Protein AF-A0A9P1GBC5-F1 (afdb_monomer)

Sequence (297 aa):
MAEKEEVEAGDQHRILADQVKTNQRASRPFAKAWRSYCDSHGDGFYDPARHPKEFLEDFLKTAADKHADSDDEDSSDSSSRSRSRRRSRRRRRHGTGRHRTRHRRRRRDRGRTRRKGRRRRSSSSSLSGELPTRKAAIKGAERAVAAALKDLEALRAAKPPDEDEAAQVEEEQTQQKEVEQKFEKLKAEIEAAKVDKIRETERKIEEEKATRLKEAEEKLNEAIAKHLRDAETKLRSEAQDRIDAVKKKAEAKLTSAMQEVPSKIESSWALQMTRLEQTARDARAALDALRKESKDK

Secondary structure (DSSP, 8-state):
-HHHHHHHHHHHHHHHHHHHHHHHHH-HHHHHHHHHHHHHHSTT---GGGS-HHHHHHHHHHHHHHHSS-S-----------------------------------------------------------PPPHHHHHHHHHHHHHHHHHHHHHHHHHSPPPHHHHHHHHHHHHHHHHHHHHHHHHHHHHHHHHHHHHHHHHHHHHHHHHHHHHHHHHHHHHHHHHHHHHHHHHHHHHHHHHHHHHHHHHHHHHHHHHHHHHHHHHHHHHHHHHHHHHHHHHHHHHHHHHHHHTT--

Structure (mmCIF, N/CA/C/O backbone):
data_AF-A0A9P1GBC5-F1
#
_entry.id   AF-A0A9P1GBC5-F1
#
loop_
_atom_site.group_PDB
_atom_site.id
_atom_site.type_symbol
_atom_site.label_atom_id
_atom_site.label_alt_id
_atom_site.label_comp_id
_atom_site.label_asym_id
_atom_site.label_entity_id
_atom_site.label_seq_id
_atom_site.pdbx_PDB_ins_code
_atom_site.Cartn_x
_atom_site.Cartn_y
_atom_site.Cartn_z
_atom_site.occupancy
_atom_site.B_iso_or_equiv
_atom_site.auth_seq_id
_atom_site.auth_comp_id
_atom_site.auth_asym_id
_atom_site.auth_atom_id
_atom_site.pdbx_PDB_model_num
ATOM 1 N N . MET A 1 1 ? -25.870 33.358 25.379 1.00 51.97 1 MET A N 1
ATOM 2 C CA . MET A 1 1 ? -25.817 33.439 23.901 1.00 51.97 1 MET A CA 1
ATOM 3 C C . MET A 1 1 ? -24.828 32.433 23.316 1.00 51.97 1 MET A C 1
ATOM 5 O O . MET A 1 1 ? -25.214 31.796 22.354 1.00 51.97 1 MET A O 1
ATOM 9 N N . ALA A 1 2 ? -23.663 32.188 23.934 1.00 53.56 2 ALA A N 1
ATOM 10 C CA . ALA A 1 2 ? -22.685 31.181 23.481 1.00 53.56 2 ALA A CA 1
ATOM 11 C C . ALA A 1 2 ? -23.221 29.729 23.393 1.00 53.56 2 ALA A C 1
ATOM 13 O O . ALA A 1 2 ? -22.947 29.033 22.427 1.00 53.56 2 ALA A O 1
ATOM 14 N N . GLU A 1 3 ? -24.073 29.293 24.329 1.00 52.56 3 GLU A N 1
ATOM 15 C CA . GLU A 1 3 ? -24.681 27.943 24.294 1.00 52.56 3 GLU A CA 1
ATOM 16 C C . GLU A 1 3 ? -25.620 27.711 23.096 1.00 52.56 3 GLU A C 1
ATOM 18 O O . GLU A 1 3 ? -25.888 26.575 22.722 1.00 52.56 3 GLU A O 1
ATOM 23 N N . LYS A 1 4 ? -26.148 28.783 22.492 1.00 53.09 4 LYS A N 1
ATOM 24 C CA . LYS A 1 4 ? -27.075 28.671 21.360 1.00 53.09 4 LYS A CA 1
ATOM 25 C C . LYS A 1 4 ? -26.330 28.477 20.032 1.00 53.09 4 LYS A C 1
ATOM 27 O O . LYS A 1 4 ? -26.853 27.801 19.155 1.00 53.09 4 LYS A O 1
ATOM 32 N N . GLU A 1 5 ? -25.112 29.011 19.916 1.00 57.06 5 GLU A N 1
ATOM 33 C CA . GLU A 1 5 ? -24.258 28.848 18.730 1.00 57.06 5 GLU A CA 1
ATOM 34 C C . GLU A 1 5 ? -23.642 27.442 18.640 1.00 57.06 5 GLU A C 1
ATOM 36 O O . GLU A 1 5 ? -23.581 26.879 17.549 1.00 57.06 5 GLU A O 1
ATOM 41 N N . GLU A 1 6 ? -23.261 26.817 19.764 1.00 59.75 6 GLU A N 1
ATOM 42 C CA . GLU A 1 6 ? -22.732 25.438 19.749 1.00 59.75 6 GLU A CA 1
ATOM 43 C C . GLU A 1 6 ? -23.787 24.397 19.347 1.00 59.75 6 GLU A C 1
ATOM 45 O O . GLU A 1 6 ? -23.485 23.447 18.619 1.00 59.75 6 GLU A O 1
ATOM 50 N N . VAL A 1 7 ? -25.040 24.579 19.776 1.00 63.94 7 VAL A N 1
ATOM 51 C CA . VAL A 1 7 ? -26.138 23.665 19.422 1.00 63.94 7 VAL A CA 1
ATOM 52 C C . VAL A 1 7 ? -26.510 23.801 17.940 1.00 63.94 7 VAL A C 1
ATOM 54 O O . VAL A 1 7 ? -26.697 22.789 17.265 1.00 63.94 7 VAL A O 1
ATOM 57 N N . GLU A 1 8 ? -26.529 25.023 17.395 1.00 68.88 8 GLU A N 1
ATOM 58 C CA . GLU A 1 8 ? -26.767 25.245 15.960 1.00 68.88 8 GLU A CA 1
ATOM 59 C C . GLU A 1 8 ? -25.648 24.666 15.079 1.00 68.88 8 GLU A C 1
ATOM 61 O O . GLU A 1 8 ? -25.931 24.114 14.013 1.00 68.88 8 GLU A O 1
ATOM 66 N N . ALA A 1 9 ? -24.387 24.718 15.522 1.00 69.69 9 ALA A N 1
ATOM 67 C CA . ALA A 1 9 ? -23.267 24.135 14.784 1.00 69.69 9 ALA A CA 1
ATOM 68 C C . ALA A 1 9 ? -23.370 22.599 14.666 1.00 69.69 9 ALA A C 1
ATOM 70 O O . ALA A 1 9 ? -23.102 22.036 13.597 1.00 69.69 9 ALA A O 1
ATOM 71 N N . GLY A 1 10 ? -23.807 21.919 15.733 1.00 75.38 10 GLY A N 1
ATOM 72 C CA . GLY A 1 10 ? -24.043 20.470 15.730 1.00 75.38 10 GLY A CA 1
ATOM 73 C C . GLY A 1 10 ? -25.210 20.047 14.830 1.00 75.38 10 GLY A C 1
ATOM 74 O O . GLY A 1 10 ? -25.120 19.041 14.118 1.00 75.38 10 GLY A O 1
ATOM 75 N N . ASP A 1 11 ? -26.282 20.840 14.798 1.00 83.19 11 ASP A N 1
ATOM 76 C CA . ASP A 1 11 ? -27.430 20.589 13.922 1.00 83.19 11 ASP A CA 1
ATOM 77 C C . ASP A 1 11 ? -27.073 20.787 12.440 1.00 83.19 11 ASP A C 1
ATOM 79 O O . ASP A 1 11 ? -27.434 19.962 11.596 1.00 83.19 11 ASP A O 1
ATOM 83 N N . GLN A 1 12 ? -26.292 21.823 12.118 1.00 87.12 12 GLN A N 1
ATOM 84 C CA . GLN A 1 12 ? -25.807 22.076 10.756 1.00 87.12 12 GLN A CA 1
ATOM 85 C C . GLN A 1 12 ? -24.912 20.944 10.242 1.00 87.12 12 GLN A C 1
ATOM 87 O O . GLN A 1 12 ? -25.086 20.482 9.113 1.00 87.12 12 GLN A O 1
ATOM 92 N N . HIS A 1 13 ? -23.999 20.442 11.078 1.00 92.25 13 HIS A N 1
ATOM 93 C CA . HIS A 1 13 ? -23.155 19.292 10.741 1.00 92.25 13 HIS A CA 1
ATOM 94 C C . HIS A 1 13 ? -23.985 18.061 10.359 1.00 92.25 13 HIS A C 1
ATOM 96 O O . HIS A 1 13 ? -23.757 17.441 9.316 1.00 92.25 13 HIS A O 1
ATOM 102 N N . ARG A 1 14 ? -25.001 17.741 11.167 1.00 93.00 14 ARG A N 1
ATOM 103 C CA . ARG A 1 14 ? -25.874 16.590 10.928 1.00 93.00 14 ARG A CA 1
ATOM 104 C C . ARG A 1 14 ? -26.678 16.732 9.635 1.00 93.00 14 ARG A C 1
ATOM 106 O O . ARG A 1 14 ? -26.788 15.759 8.887 1.00 93.00 14 ARG A O 1
ATOM 113 N N . ILE A 1 15 ? -27.198 17.928 9.355 1.00 93.62 15 ILE A N 1
ATOM 114 C CA . ILE A 1 15 ? -27.932 18.231 8.116 1.00 93.62 15 ILE A CA 1
ATOM 115 C C . ILE A 1 15 ? -27.036 18.002 6.891 1.00 93.62 15 ILE A C 1
ATOM 117 O O . ILE A 1 15 ? -27.436 17.305 5.956 1.00 93.62 15 ILE A O 1
ATOM 121 N N . LEU A 1 16 ? -25.806 18.520 6.916 1.00 94.25 16 LEU A N 1
ATOM 122 C CA . LEU A 1 16 ? -24.846 18.368 5.819 1.00 94.25 16 LEU A CA 1
ATOM 123 C C . LEU A 1 16 ? -24.439 16.902 5.618 1.00 94.25 16 LEU A C 1
ATOM 125 O O . LEU A 1 16 ? -24.391 16.411 4.487 1.00 94.25 16 LEU A O 1
ATOM 129 N N . ALA A 1 17 ? -24.215 16.162 6.707 1.00 94.75 17 ALA A N 1
ATOM 130 C CA . ALA A 1 17 ? -23.887 14.742 6.639 1.00 94.75 17 ALA A CA 1
ATOM 131 C C . ALA A 1 17 ? -25.026 13.916 6.011 1.00 94.75 17 ALA A C 1
ATOM 133 O O . ALA A 1 17 ? -24.775 13.012 5.205 1.00 94.75 17 ALA A O 1
ATOM 134 N N . ASP A 1 18 ? -26.280 14.229 6.342 1.00 95.19 18 ASP A N 1
ATOM 135 C CA . ASP A 1 18 ? -27.455 13.572 5.763 1.00 95.19 18 ASP A CA 1
ATOM 136 C C . ASP A 1 18 ? -27.673 13.964 4.289 1.00 95.19 18 ASP A C 1
ATOM 138 O O . ASP A 1 18 ? -28.053 13.113 3.474 1.00 95.19 18 ASP A O 1
ATOM 142 N N . GLN A 1 19 ? -27.349 15.201 3.904 1.00 93.56 19 GLN A N 1
ATOM 143 C CA . GLN A 1 19 ? -27.371 15.651 2.509 1.00 93.56 19 GLN A CA 1
ATOM 144 C C . GLN A 1 19 ? -26.348 14.891 1.653 1.00 93.56 19 GLN A C 1
ATOM 146 O O . GLN A 1 19 ? -26.701 14.347 0.602 1.00 93.56 19 GLN A O 1
ATOM 151 N N . VAL A 1 20 ? -25.106 14.748 2.132 1.00 93.38 20 VAL A N 1
ATOM 152 C CA . VAL A 1 20 ? -24.072 13.951 1.450 1.00 93.38 20 VAL A CA 1
ATOM 153 C C . VAL A 1 20 ? -24.513 12.490 1.318 1.00 93.38 20 VAL A C 1
ATOM 155 O O . VAL A 1 20 ? -24.418 11.915 0.233 1.00 93.38 20 VAL A O 1
ATOM 158 N N . LYS A 1 21 ? -25.073 11.886 2.375 1.00 95.25 21 LYS A N 1
ATOM 159 C CA . LYS A 1 21 ? -25.607 10.509 2.323 1.00 95.25 21 LYS A CA 1
ATOM 160 C C . LYS A 1 21 ? -26.750 10.357 1.320 1.00 95.25 21 LYS A C 1
ATOM 162 O O . LYS A 1 21 ? -26.846 9.323 0.658 1.00 95.25 21 LYS A O 1
ATOM 167 N N . THR A 1 22 ? -27.618 11.356 1.213 1.00 94.06 22 THR A N 1
ATOM 168 C CA . THR A 1 22 ? -28.738 11.351 0.264 1.00 94.06 22 THR A CA 1
ATOM 169 C C . THR A 1 22 ? -28.223 11.397 -1.172 1.00 94.06 22 THR A C 1
ATOM 171 O O . THR A 1 22 ? -28.594 10.545 -1.981 1.00 94.06 22 THR A O 1
ATOM 174 N N . ASN A 1 23 ? -27.279 12.292 -1.466 1.00 90.81 23 ASN A N 1
ATOM 175 C CA . ASN A 1 23 ? -26.674 12.415 -2.793 1.00 90.81 23 ASN A CA 1
ATOM 176 C C . ASN A 1 23 ? -25.846 11.179 -3.185 1.00 90.81 23 ASN A C 1
ATOM 178 O O . ASN A 1 23 ? -25.915 10.729 -4.328 1.00 90.81 23 ASN A O 1
ATOM 182 N N . GLN A 1 24 ? -25.150 10.546 -2.232 1.00 93.50 24 GLN A N 1
ATOM 183 C CA . GLN A 1 24 ? -24.480 9.257 -2.457 1.00 93.50 24 GLN A CA 1
ATOM 184 C C . GLN A 1 24 ? -25.451 8.141 -2.864 1.00 93.50 24 GLN A C 1
ATOM 186 O O . GLN A 1 24 ? -25.088 7.261 -3.646 1.00 93.50 24 GLN A O 1
ATOM 191 N N . ARG A 1 25 ? -26.674 8.137 -2.317 1.00 91.88 25 ARG A N 1
ATOM 192 C CA . ARG A 1 25 ? -27.709 7.149 -2.668 1.00 91.88 25 ARG A CA 1
ATOM 193 C C . ARG A 1 25 ? -28.375 7.467 -4.003 1.00 91.88 25 ARG A C 1
ATOM 195 O O . ARG A 1 25 ? -28.758 6.537 -4.706 1.00 91.88 25 ARG A O 1
ATOM 202 N N . ALA A 1 26 ? -28.511 8.749 -4.332 1.00 88.75 26 ALA A N 1
ATOM 203 C CA . ALA A 1 26 ? -29.137 9.210 -5.564 1.00 88.75 26 ALA A CA 1
ATOM 204 C C . ALA A 1 26 ? -28.237 9.013 -6.796 1.00 88.75 26 ALA A C 1
ATOM 206 O O . ALA A 1 26 ? -28.724 8.621 -7.853 1.00 88.75 26 ALA A O 1
ATOM 207 N N . SER A 1 27 ? -26.926 9.243 -6.663 1.00 89.44 27 SER A N 1
ATOM 208 C CA . SER A 1 27 ? -25.987 9.279 -7.789 1.00 89.44 27 SER A CA 1
ATOM 209 C C . SER A 1 27 ? -24.729 8.448 -7.516 1.00 89.44 27 SER A C 1
ATOM 211 O O . SER A 1 27 ? -23.957 8.704 -6.589 1.00 89.44 27 SER A O 1
ATOM 213 N N . ARG A 1 28 ? -24.479 7.445 -8.373 1.00 87.44 28 ARG A N 1
ATOM 214 C CA . ARG A 1 28 ? -23.227 6.662 -8.342 1.00 87.44 28 ARG A CA 1
ATOM 215 C C . ARG A 1 28 ? -21.994 7.523 -8.673 1.00 87.44 28 ARG A C 1
ATOM 217 O O . ARG A 1 28 ? -20.990 7.347 -7.980 1.00 87.44 28 ARG A O 1
ATOM 224 N N . PRO A 1 29 ? -22.037 8.443 -9.663 1.00 89.31 29 PRO A N 1
ATOM 225 C CA . PRO A 1 29 ? -20.959 9.409 -9.889 1.00 89.31 29 PRO A CA 1
ATOM 226 C C . PRO A 1 29 ? -20.646 10.258 -8.654 1.00 89.31 29 PRO A C 1
ATOM 228 O O . PRO A 1 29 ? -19.483 10.372 -8.276 1.00 89.31 29 PRO A O 1
ATOM 231 N N . PHE A 1 30 ? -21.674 10.753 -7.959 1.00 91.25 30 PHE A N 1
ATOM 232 C CA . PHE A 1 30 ? -21.509 11.542 -6.737 1.00 91.25 30 PHE A CA 1
ATOM 233 C C . PHE A 1 30 ? -20.835 10.731 -5.623 1.00 91.25 30 PHE A C 1
ATOM 235 O O . PHE A 1 30 ? -19.906 11.200 -4.969 1.00 91.25 30 PHE A O 1
ATOM 242 N N . ALA A 1 31 ? -21.235 9.467 -5.442 1.00 91.62 31 ALA A N 1
ATOM 243 C CA . ALA A 1 31 ? -20.591 8.576 -4.479 1.00 91.62 31 ALA A CA 1
ATOM 244 C C . ALA A 1 31 ? -19.109 8.306 -4.806 1.00 91.62 31 ALA A C 1
ATOM 246 O O . ALA A 1 31 ? -18.296 8.160 -3.892 1.00 91.62 31 ALA A O 1
ATOM 247 N N . LYS A 1 32 ? -18.743 8.245 -6.094 1.00 91.44 32 LYS A N 1
ATOM 248 C CA . LYS A 1 32 ? -17.344 8.118 -6.533 1.00 91.44 32 LYS A CA 1
ATOM 249 C C . LYS A 1 32 ? -16.560 9.409 -6.276 1.00 91.44 32 LYS A C 1
ATOM 251 O O . LYS A 1 32 ? -15.447 9.333 -5.765 1.00 91.44 32 LYS A O 1
ATOM 256 N N . ALA A 1 33 ? -17.150 10.565 -6.580 1.00 90.94 33 ALA A N 1
ATOM 257 C CA . ALA A 1 33 ? -16.553 11.872 -6.315 1.00 90.94 33 ALA A CA 1
ATOM 258 C C . ALA A 1 33 ? -16.286 12.077 -4.817 1.00 90.94 33 ALA A C 1
ATOM 260 O O . ALA A 1 33 ? -15.190 12.488 -4.451 1.00 90.94 33 ALA A O 1
ATOM 261 N N . TRP A 1 34 ? -17.233 11.691 -3.956 1.00 93.50 34 TRP A N 1
ATOM 262 C CA . TRP A 1 34 ? -17.053 11.716 -2.503 1.00 93.50 34 TRP A CA 1
ATOM 263 C C . TRP A 1 34 ? -15.868 10.867 -2.046 1.00 93.50 34 TRP A C 1
ATOM 265 O O . TRP A 1 34 ? -15.017 11.350 -1.310 1.00 93.50 34 TRP A O 1
ATOM 275 N N . ARG A 1 35 ? -15.771 9.616 -2.517 1.00 91.94 35 ARG A N 1
ATOM 276 C CA . ARG A 1 35 ? -14.638 8.743 -2.168 1.00 91.94 35 ARG A CA 1
ATOM 277 C C . ARG A 1 35 ? -13.307 9.355 -2.588 1.00 91.94 35 ARG A C 1
ATOM 279 O O . ARG A 1 35 ? -12.419 9.452 -1.759 1.00 91.94 35 ARG A O 1
ATOM 286 N N . SER A 1 36 ? -13.217 9.844 -3.825 1.00 91.12 36 SER A N 1
ATOM 287 C CA . SER A 1 36 ? -12.007 10.498 -4.332 1.00 91.12 36 SER A CA 1
ATOM 288 C C . SER A 1 36 ? -11.635 11.748 -3.530 1.00 91.12 36 SER A C 1
ATOM 290 O O . SER A 1 36 ? -10.452 12.025 -3.341 1.00 91.12 36 SER A O 1
ATOM 292 N N . TYR A 1 37 ? -12.632 12.507 -3.070 1.00 92.88 37 TYR A N 1
ATOM 293 C CA . TYR A 1 37 ? -12.415 13.681 -2.233 1.00 92.88 37 TYR A CA 1
ATOM 294 C C . TYR A 1 37 ? -11.891 13.286 -0.844 1.00 92.88 37 TYR A C 1
ATOM 296 O O . TYR A 1 37 ? -10.891 13.845 -0.398 1.00 92.88 37 TYR A O 1
ATOM 304 N N . CYS A 1 38 ? -12.481 12.262 -0.213 1.00 92.75 38 CYS A N 1
ATOM 305 C CA . CYS A 1 38 ? -11.994 11.691 1.048 1.00 92.75 38 CYS A CA 1
ATOM 306 C C . CYS A 1 38 ? -10.598 11.062 0.926 1.00 92.75 38 CYS A C 1
ATOM 308 O O . CYS A 1 38 ? -9.815 11.167 1.862 1.00 92.75 38 CYS A O 1
ATOM 310 N N . ASP A 1 39 ? -10.269 10.439 -0.206 1.00 90.81 39 ASP A N 1
ATOM 311 C CA . ASP A 1 39 ? -8.935 9.872 -0.448 1.00 90.81 39 ASP A CA 1
ATOM 312 C C . ASP A 1 39 ? -7.861 10.965 -0.538 1.00 90.81 39 ASP A C 1
ATOM 314 O O . ASP A 1 39 ? -6.711 10.733 -0.184 1.00 90.81 39 ASP A O 1
ATOM 318 N N . SER A 1 40 ? -8.240 12.160 -1.005 1.00 90.00 40 SER A N 1
ATOM 319 C CA . SER A 1 40 ? -7.314 13.281 -1.196 1.00 90.00 40 SER A CA 1
ATOM 320 C C . SER A 1 40 ? -7.183 14.171 0.045 1.00 90.00 40 SER A C 1
ATOM 322 O O . SER A 1 40 ? -6.111 14.715 0.281 1.00 90.00 40 SER A O 1
ATOM 324 N N . HIS A 1 41 ? -8.260 14.334 0.826 1.00 87.06 41 HIS A N 1
ATOM 325 C CA . HIS A 1 41 ? -8.327 15.323 1.914 1.00 87.06 41 HIS A CA 1
ATOM 326 C C . HIS A 1 41 ? -8.794 14.758 3.270 1.00 87.06 41 HIS A C 1
ATOM 328 O O . HIS A 1 41 ? -8.763 15.480 4.258 1.00 87.06 41 HIS A O 1
ATOM 334 N N . GLY A 1 42 ? -9.280 13.512 3.337 1.00 78.50 42 GLY A N 1
ATOM 335 C CA . GLY A 1 42 ? -10.056 12.988 4.475 1.00 78.50 42 GLY A CA 1
ATOM 336 C C . GLY A 1 42 ? -9.478 11.748 5.167 1.00 78.50 42 GLY A C 1
ATOM 337 O O . GLY A 1 42 ? -10.255 10.978 5.740 1.00 78.50 42 GLY A O 1
ATOM 338 N N . ASP A 1 43 ? -8.163 11.516 5.078 1.00 81.31 43 ASP A N 1
ATOM 339 C CA . ASP A 1 43 ? -7.431 10.422 5.752 1.00 81.31 43 ASP A CA 1
ATOM 340 C C . ASP A 1 43 ? -8.050 9.013 5.577 1.00 81.31 43 ASP A C 1
ATOM 342 O O . ASP A 1 43 ? -7.884 8.119 6.409 1.00 81.31 43 ASP A O 1
ATOM 346 N N . GLY A 1 44 ? -8.783 8.784 4.480 1.00 78.69 44 GLY A N 1
ATOM 347 C CA . GLY A 1 44 ? -9.345 7.473 4.133 1.00 78.69 44 GLY A CA 1
ATOM 348 C C . GLY A 1 44 ? -10.620 7.064 4.887 1.00 78.69 44 GLY A C 1
ATOM 349 O O . GLY A 1 44 ? -11.055 5.914 4.772 1.00 78.69 44 GLY A O 1
ATOM 350 N N . PHE A 1 45 ? -11.271 7.969 5.630 1.00 86.69 45 PHE A N 1
ATOM 351 C CA . PHE A 1 45 ? -12.594 7.707 6.212 1.00 86.69 45 PHE A CA 1
ATOM 352 C C . PHE A 1 45 ? -13.712 8.215 5.295 1.00 86.69 45 PHE A C 1
ATOM 354 O O . PHE A 1 45 ? -13.763 9.384 4.937 1.00 86.69 45 PHE A O 1
ATOM 361 N N . TYR A 1 46 ? -14.668 7.350 4.946 1.00 91.19 46 TYR A N 1
ATOM 362 C CA . TYR A 1 46 ? -15.745 7.699 4.002 1.00 91.19 46 TYR A CA 1
ATOM 363 C C . TYR A 1 46 ? -17.084 8.049 4.655 1.00 91.19 46 TYR A C 1
ATOM 365 O O . TYR A 1 46 ? -18.057 8.291 3.939 1.00 91.19 46 TYR A O 1
ATOM 373 N N . ASP A 1 47 ? -17.169 8.025 5.985 1.00 92.31 47 ASP A N 1
ATOM 374 C CA . ASP A 1 47 ? -18.405 8.332 6.706 1.00 92.31 47 ASP A CA 1
ATOM 375 C C . ASP A 1 47 ? -18.589 9.854 6.829 1.00 92.31 47 ASP A C 1
ATOM 377 O O . ASP A 1 47 ? -17.805 10.488 7.537 1.00 92.31 47 ASP A O 1
ATOM 381 N N . PRO A 1 48 ? -19.621 10.460 6.206 1.00 92.75 48 PRO A N 1
ATOM 382 C CA . PRO A 1 48 ? -19.849 11.904 6.280 1.00 92.75 48 PRO A CA 1
ATOM 383 C C . PRO A 1 48 ? -20.044 12.421 7.709 1.00 92.75 48 PRO A C 1
ATOM 385 O O . PRO A 1 48 ? -19.717 13.563 7.990 1.00 92.75 48 PRO A O 1
ATOM 388 N N . ALA A 1 49 ? -20.524 11.582 8.637 1.00 92.38 49 ALA A N 1
ATOM 389 C CA . ALA A 1 49 ? -20.719 11.990 10.030 1.00 92.38 49 ALA A CA 1
ATOM 390 C C . ALA A 1 49 ? -19.405 12.132 10.823 1.00 92.38 49 ALA A C 1
ATOM 392 O O . ALA A 1 49 ? -19.429 12.628 11.945 1.00 92.38 49 ALA A O 1
ATOM 393 N N . ARG A 1 50 ? -18.274 11.675 10.272 1.00 89.81 50 ARG A N 1
ATOM 394 C CA . ARG A 1 50 ? -16.954 11.755 10.916 1.00 89.81 50 ARG A CA 1
ATOM 395 C C . ARG A 1 50 ? -16.125 12.956 10.468 1.00 89.81 50 ARG A C 1
ATOM 397 O O . ARG A 1 50 ? -15.100 13.222 11.082 1.00 89.81 50 ARG A O 1
ATOM 404 N N . HIS A 1 51 ? -16.556 13.653 9.421 1.00 91.31 51 HIS A N 1
ATOM 405 C CA . HIS A 1 51 ? -15.853 14.815 8.880 1.00 91.31 51 HIS A CA 1
ATOM 406 C C . HIS A 1 51 ? -16.356 16.109 9.518 1.00 91.31 51 HIS A C 1
ATOM 408 O O . HIS A 1 51 ? -17.540 16.172 9.843 1.00 91.31 51 HIS A O 1
ATOM 414 N N . PRO A 1 52 ? -15.510 17.137 9.712 1.00 92.31 52 PRO A N 1
ATOM 415 C CA . PRO A 1 52 ? -15.941 18.417 10.265 1.00 92.31 52 PRO A CA 1
ATOM 416 C C . PRO A 1 52 ? -16.907 19.141 9.317 1.00 92.31 52 PRO A C 1
ATOM 418 O O . PRO A 1 52 ? -16.958 18.865 8.119 1.00 92.31 52 PRO A O 1
ATOM 421 N N . LYS A 1 53 ? -17.682 20.087 9.859 1.00 93.25 53 LYS A N 1
ATOM 422 C CA . LYS A 1 53 ? -18.713 20.826 9.113 1.00 93.25 53 LYS A CA 1
ATOM 423 C C . LYS A 1 53 ? -18.148 21.497 7.852 1.00 93.25 53 LYS A C 1
ATOM 425 O O . LYS A 1 53 ? -18.698 21.305 6.773 1.00 93.25 53 LYS A O 1
ATOM 430 N N . GLU A 1 54 ? -17.032 22.208 7.991 1.00 91.75 54 GLU A N 1
ATOM 431 C CA . GLU A 1 54 ? -16.362 22.939 6.903 1.00 91.75 54 GLU A CA 1
ATOM 432 C C . GLU A 1 54 ? -15.991 22.010 5.735 1.00 91.75 54 GLU A C 1
ATOM 434 O O . GLU A 1 54 ? -16.228 22.329 4.575 1.00 91.75 54 GLU A O 1
ATOM 439 N N . PHE A 1 55 ? -15.531 20.793 6.039 1.00 93.06 55 PHE A N 1
ATOM 440 C CA . PHE A 1 55 ? -15.187 19.785 5.034 1.00 93.06 55 PHE A CA 1
ATOM 441 C C . PHE A 1 55 ? -16.403 19.320 4.220 1.00 93.06 55 PHE A C 1
ATOM 443 O O . PHE A 1 55 ? -16.311 19.075 3.016 1.00 93.06 55 PHE A O 1
ATOM 450 N N . LEU A 1 56 ? -17.560 19.177 4.875 1.00 94.19 56 LEU A N 1
ATOM 451 C CA . LEU A 1 56 ? -18.803 18.800 4.201 1.00 94.19 56 LEU A CA 1
ATOM 452 C C . LEU A 1 56 ? -19.318 19.934 3.303 1.00 94.19 56 LEU A C 1
ATOM 454 O O . LEU A 1 56 ? -19.815 19.655 2.211 1.00 94.19 56 LEU A O 1
ATOM 458 N N . GLU A 1 57 ? -19.179 21.188 3.738 1.00 93.81 57 GLU A N 1
ATOM 459 C CA . GLU A 1 57 ? -19.544 22.373 2.950 1.00 93.81 57 GLU A CA 1
ATOM 460 C C . GLU A 1 57 ? -18.654 22.519 1.709 1.00 93.81 57 GLU A C 1
ATOM 462 O O . GLU A 1 57 ? -19.174 22.652 0.597 1.00 93.81 57 GLU A O 1
ATOM 467 N N . ASP A 1 58 ? -17.335 22.396 1.869 1.00 93.25 58 ASP A N 1
ATOM 468 C CA . ASP A 1 58 ? -16.372 22.477 0.766 1.00 93.25 58 ASP A CA 1
ATOM 469 C C . ASP A 1 58 ? -16.597 21.378 -0.277 1.00 93.25 58 ASP A C 1
ATOM 471 O O . ASP A 1 58 ? -16.599 21.632 -1.490 1.00 93.25 58 ASP A O 1
ATOM 475 N N . PHE A 1 59 ? -16.865 20.148 0.166 1.00 93.62 59 PHE A N 1
ATOM 476 C CA . PHE A 1 59 ? -17.204 19.072 -0.757 1.00 93.62 59 PHE A CA 1
ATOM 477 C C . PHE A 1 59 ? -18.500 19.357 -1.525 1.00 93.62 59 PHE A C 1
ATOM 479 O O . PHE A 1 59 ? -18.542 19.194 -2.744 1.00 93.62 59 PHE A O 1
ATOM 486 N N . LEU A 1 60 ? -19.567 19.783 -0.842 1.00 93.12 60 LEU A N 1
ATOM 487 C CA . LEU A 1 60 ? -20.847 20.057 -1.498 1.00 93.12 60 LEU A CA 1
ATOM 488 C C . LEU A 1 60 ? -20.738 21.204 -2.511 1.00 93.12 60 LEU A C 1
ATOM 490 O O . LEU A 1 60 ? -21.356 21.123 -3.572 1.00 93.12 60 LEU A O 1
ATOM 494 N N . LYS A 1 61 ? -19.910 22.214 -2.229 1.00 91.38 61 LYS A N 1
ATOM 495 C CA . LYS A 1 61 ? -19.611 23.309 -3.158 1.00 91.38 61 LYS A CA 1
ATOM 496 C C . LYS A 1 61 ? -18.872 22.812 -4.404 1.00 91.38 61 LYS A C 1
ATOM 498 O O . LYS A 1 61 ? -19.333 23.026 -5.519 1.00 91.38 61 LYS A O 1
ATOM 503 N N . THR A 1 62 ? -17.792 22.049 -4.224 1.00 88.50 62 THR A N 1
ATOM 504 C CA . THR A 1 62 ? -17.023 21.494 -5.358 1.00 88.50 62 THR A CA 1
ATOM 505 C C . THR A 1 62 ? -17.813 20.476 -6.183 1.00 88.50 62 THR A C 1
ATOM 507 O O . THR A 1 62 ? -17.605 20.356 -7.391 1.00 88.50 62 THR A O 1
ATOM 510 N N . ALA A 1 63 ? -18.725 19.732 -5.555 1.00 85.81 63 ALA A N 1
ATOM 511 C CA . ALA A 1 63 ? -19.615 18.811 -6.249 1.00 85.81 63 ALA A CA 1
ATOM 512 C C . ALA A 1 63 ? -20.688 19.551 -7.064 1.00 85.81 63 ALA A C 1
ATOM 514 O O . ALA A 1 63 ? -21.024 19.092 -8.155 1.00 85.81 63 ALA A O 1
ATOM 515 N N . ALA A 1 64 ? -21.198 20.683 -6.568 1.00 78.50 64 ALA A N 1
ATOM 516 C CA . ALA A 1 64 ? -22.131 21.529 -7.310 1.00 78.50 64 ALA A CA 1
ATOM 517 C C . ALA A 1 64 ? -21.476 22.122 -8.569 1.00 78.50 64 ALA A C 1
ATOM 519 O O . ALA A 1 64 ? -22.068 22.051 -9.642 1.00 78.50 64 ALA A O 1
ATOM 520 N N . ASP A 1 65 ? -20.231 22.596 -8.460 1.00 76.19 65 ASP A N 1
ATOM 521 C CA . ASP A 1 65 ? -19.495 23.177 -9.591 1.00 76.19 65 ASP A CA 1
ATOM 522 C C . ASP A 1 65 ? -19.191 22.135 -10.686 1.00 76.19 65 ASP A C 1
ATOM 524 O O . ASP A 1 65 ? -19.343 22.406 -11.873 1.00 76.19 65 ASP A O 1
ATOM 528 N N . LYS A 1 66 ? -18.826 20.899 -10.312 1.00 68.06 66 LYS A N 1
ATOM 529 C CA . LYS A 1 66 ? -18.498 19.829 -11.280 1.00 68.06 66 LYS A CA 1
ATOM 530 C C . LYS A 1 66 ? -19.706 19.263 -12.026 1.00 68.06 66 LYS A C 1
ATOM 532 O O . LYS A 1 66 ? -19.547 18.733 -13.124 1.00 68.06 66 LYS A O 1
ATOM 537 N N . HIS A 1 67 ? -20.897 19.344 -11.438 1.00 61.00 67 HIS A N 1
ATOM 538 C CA . HIS A 1 67 ? -22.125 18.887 -12.085 1.00 61.00 67 HIS A CA 1
ATOM 539 C C . HIS A 1 67 ? -22.651 19.866 -13.145 1.00 61.00 67 HIS A C 1
ATOM 541 O O . HIS A 1 67 ? -23.444 19.443 -13.975 1.00 61.00 67 HIS A O 1
ATOM 547 N N . ALA A 1 68 ? -22.201 21.126 -13.156 1.00 56.50 68 ALA A N 1
ATOM 548 C CA . ALA A 1 68 ? -22.611 22.110 -14.160 1.00 56.50 68 ALA A CA 1
ATOM 549 C C . ALA A 1 68 ? -21.871 21.976 -15.509 1.00 56.50 68 ALA A C 1
ATOM 551 O O . ALA A 1 68 ? -22.346 22.504 -16.506 1.00 56.50 68 ALA A O 1
ATOM 552 N N . ASP A 1 69 ? -20.734 21.270 -15.542 1.00 51.38 69 ASP A N 1
ATOM 553 C CA . ASP A 1 69 ? -19.804 21.244 -16.689 1.00 51.38 69 ASP A CA 1
ATOM 554 C C . ASP A 1 69 ? -19.769 19.894 -17.443 1.00 51.38 69 ASP A C 1
ATOM 556 O O . ASP A 1 69 ? -18.923 19.680 -18.306 1.00 51.38 69 ASP A O 1
ATOM 560 N N . SER A 1 70 ? -20.635 18.929 -17.099 1.00 49.94 70 SER A N 1
ATOM 561 C CA . SER A 1 70 ? -20.526 17.539 -17.589 1.00 49.94 70 SER A CA 1
ATOM 562 C C . SER A 1 70 ? -21.844 16.912 -18.067 1.00 49.94 70 SER A C 1
ATOM 564 O O . SER A 1 70 ? -22.134 15.759 -17.754 1.00 49.94 70 SER A O 1
ATOM 566 N N . ASP A 1 71 ? -22.613 17.651 -18.873 1.00 44.66 71 ASP A N 1
ATOM 567 C CA . ASP A 1 71 ? -23.799 17.137 -19.587 1.00 44.66 71 ASP A CA 1
ATOM 568 C C . ASP A 1 71 ? -23.494 16.564 -21.001 1.00 44.66 71 ASP A C 1
ATOM 570 O O . ASP A 1 71 ? -24.422 16.178 -21.705 1.00 44.66 71 ASP A O 1
ATOM 574 N N . ASP A 1 72 ? -22.221 16.422 -21.415 1.00 42.41 72 ASP A N 1
ATOM 575 C CA . ASP A 1 72 ? -21.847 16.110 -22.818 1.00 42.41 72 ASP A CA 1
ATOM 576 C C . ASP A 1 72 ? -20.898 14.903 -23.056 1.00 42.41 72 ASP A C 1
ATOM 578 O O . ASP A 1 72 ? -20.236 14.841 -24.087 1.00 42.41 72 ASP A O 1
ATOM 582 N N . GLU A 1 73 ? -20.832 13.886 -22.183 1.00 43.72 73 GLU A N 1
ATOM 583 C CA . GLU A 1 73 ? -20.159 12.610 -22.538 1.00 43.72 73 GLU A CA 1
ATOM 584 C C . GLU A 1 73 ? -21.002 11.372 -22.199 1.00 43.72 73 GLU A C 1
ATOM 586 O O . GLU A 1 73 ? -20.759 10.622 -21.248 1.00 43.72 73 GLU A O 1
ATOM 591 N N . ASP A 1 74 ? -22.015 11.164 -23.039 1.00 41.06 74 ASP A N 1
ATOM 592 C CA . ASP A 1 74 ? -22.612 9.860 -23.313 1.00 41.06 74 ASP A CA 1
ATOM 593 C C . ASP A 1 74 ? -21.883 9.196 -24.503 1.00 41.06 74 ASP A C 1
ATOM 595 O O . ASP A 1 74 ? -21.501 9.861 -25.464 1.00 41.06 74 ASP A O 1
ATOM 599 N N . SER A 1 75 ? -21.793 7.861 -24.461 1.00 47.91 75 SER A N 1
ATOM 600 C CA . SER A 1 75 ? -21.434 6.942 -25.560 1.00 47.91 75 SER A CA 1
ATOM 601 C C . SER A 1 75 ? -19.970 6.469 -25.720 1.00 47.91 75 SER A C 1
ATOM 603 O O . SER A 1 75 ? -19.169 7.021 -26.471 1.00 47.91 75 SER A O 1
ATOM 605 N N . SER A 1 76 ? -19.649 5.331 -25.080 1.00 43.44 76 SER A N 1
ATOM 606 C CA . SER A 1 76 ? -19.003 4.132 -25.689 1.00 43.44 76 SER A CA 1
ATOM 607 C C . SER A 1 76 ? -18.703 3.076 -24.599 1.00 43.44 76 SER A C 1
ATOM 609 O O . SER A 1 76 ? -17.857 3.253 -23.730 1.00 43.44 76 SER A O 1
ATOM 611 N N . ASP A 1 77 ? -19.547 2.057 -24.410 1.00 36.94 77 ASP A N 1
ATOM 612 C CA . ASP A 1 77 ? -19.585 0.770 -25.140 1.00 36.94 77 ASP A CA 1
ATOM 613 C C . ASP A 1 77 ? -18.284 -0.064 -24.985 1.00 36.94 77 ASP A C 1
ATOM 615 O O . ASP A 1 77 ? -17.243 0.256 -25.541 1.00 36.94 77 ASP A O 1
ATOM 619 N N . SER A 1 78 ? -18.213 -0.988 -24.015 1.00 43.56 78 SER A N 1
ATOM 620 C CA . SER A 1 78 ? -18.543 -2.434 -24.099 1.00 43.56 78 SER A CA 1
ATOM 621 C C . SER A 1 78 ? -17.399 -3.346 -24.566 1.00 43.56 78 SER A C 1
ATOM 623 O O . SER A 1 78 ? -17.046 -3.363 -25.735 1.00 43.56 78 SER A O 1
ATOM 625 N N . SER A 1 79 ? -16.932 -4.255 -23.689 1.00 41.09 79 SER A N 1
ATOM 626 C CA . SER A 1 79 ? -16.603 -5.640 -24.091 1.00 41.09 79 SER A CA 1
ATOM 627 C C . SER A 1 79 ? -16.421 -6.606 -22.901 1.00 41.09 79 SER A C 1
ATOM 629 O O . SER A 1 79 ? -15.378 -6.685 -22.261 1.00 41.09 79 SER A O 1
ATOM 631 N N . SER A 1 80 ? -17.484 -7.368 -22.635 1.00 40.19 80 SER A N 1
ATOM 632 C CA . SER A 1 80 ? -17.510 -8.840 -22.574 1.00 40.19 80 SER A CA 1
ATOM 633 C C . SER A 1 80 ? -16.466 -9.628 -21.760 1.00 40.19 80 SER A C 1
ATOM 635 O O . SER A 1 80 ? -15.368 -9.904 -22.236 1.00 40.19 80 SER A O 1
ATOM 637 N N . ARG A 1 81 ? -16.923 -10.276 -20.671 1.00 38.88 81 ARG A N 1
ATOM 638 C CA . ARG A 1 81 ? -16.711 -11.733 -20.481 1.00 38.88 81 ARG A CA 1
ATOM 639 C C . ARG A 1 81 ? -17.690 -12.364 -19.484 1.00 38.88 81 ARG A C 1
ATOM 641 O O . ARG A 1 81 ? -17.435 -12.530 -18.296 1.00 38.88 81 ARG A O 1
ATOM 648 N N . SER A 1 82 ? -18.811 -12.798 -20.047 1.00 38.19 82 SER A N 1
ATOM 649 C CA . SER A 1 82 ? -19.731 -13.795 -19.506 1.00 38.19 82 SER A CA 1
ATOM 650 C C . SER A 1 82 ? -19.053 -15.160 -19.351 1.00 38.19 82 SER A C 1
ATOM 652 O O . SER A 1 82 ? -18.637 -15.739 -20.352 1.00 38.19 82 SER A O 1
ATOM 654 N N . ARG A 1 83 ? -19.051 -15.748 -18.145 1.00 41.78 83 ARG A N 1
ATOM 655 C CA . ARG A 1 83 ? -19.048 -17.214 -17.970 1.00 41.78 83 ARG A CA 1
ATOM 656 C C . ARG A 1 83 ? -19.945 -17.658 -16.807 1.00 41.78 83 ARG A C 1
ATOM 658 O O . ARG A 1 83 ? -19.604 -17.555 -15.639 1.00 41.78 83 ARG A O 1
ATOM 665 N N . SER A 1 84 ? -21.085 -18.212 -17.217 1.00 38.22 84 SER A N 1
ATOM 666 C CA . SER A 1 84 ? -21.772 -19.387 -16.668 1.00 38.22 84 SER A CA 1
ATOM 667 C C . SER A 1 84 ? -22.248 -19.416 -15.216 1.00 38.22 84 SER A C 1
ATOM 669 O O . SER A 1 84 ? -21.634 -19.965 -14.309 1.00 38.22 84 SER A O 1
ATOM 671 N N . ARG A 1 85 ? -23.530 -19.061 -15.114 1.00 41.84 85 ARG A N 1
ATOM 672 C CA . ARG A 1 85 ? -24.550 -19.742 -14.311 1.00 41.84 85 ARG A CA 1
ATOM 673 C C . ARG A 1 85 ? -24.449 -21.277 -14.443 1.00 41.84 85 ARG A C 1
ATOM 675 O O . ARG A 1 85 ? -24.642 -21.809 -15.535 1.00 41.84 85 ARG A O 1
ATOM 682 N N . ARG A 1 86 ? -24.329 -21.999 -13.323 1.00 39.94 86 ARG A N 1
ATOM 683 C CA . ARG A 1 86 ? -24.925 -23.338 -13.166 1.00 39.94 86 ARG A CA 1
ATOM 684 C C . ARG A 1 86 ? -25.750 -23.402 -11.883 1.00 39.94 86 ARG A C 1
ATOM 686 O O . ARG A 1 86 ? -25.297 -23.089 -10.792 1.00 39.94 86 ARG A O 1
ATOM 693 N N . ARG A 1 87 ? -27.009 -23.780 -12.089 1.00 41.09 87 ARG A N 1
ATOM 694 C CA . ARG A 1 87 ? -28.066 -24.023 -11.109 1.00 41.09 87 ARG A CA 1
ATOM 695 C C . ARG A 1 87 ? -27.857 -25.376 -10.413 1.00 41.09 87 ARG A C 1
ATOM 697 O O . ARG A 1 87 ? -27.708 -26.374 -11.104 1.00 41.09 87 ARG A O 1
ATOM 704 N N . SER A 1 88 ? -28.041 -25.424 -9.095 1.00 39.16 88 SER A N 1
ATOM 705 C CA . SER A 1 88 ? -28.811 -26.454 -8.356 1.00 39.16 88 SER A CA 1
ATOM 706 C C . SER A 1 88 ? -29.137 -25.819 -6.989 1.00 39.16 88 SER A C 1
ATOM 708 O O . SER A 1 88 ? -28.245 -25.265 -6.366 1.00 39.16 88 SER A O 1
ATOM 710 N N . ARG A 1 89 ? -30.369 -25.515 -6.556 1.0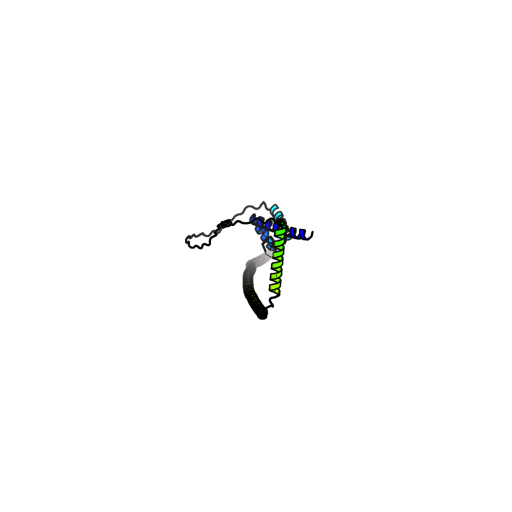0 42.00 89 ARG A N 1
ATOM 711 C CA . ARG A 1 89 ? -31.612 -26.277 -6.316 1.00 42.00 89 ARG A CA 1
ATOM 712 C C . ARG A 1 89 ? -31.429 -27.525 -5.436 1.00 42.00 89 ARG A C 1
ATOM 714 O O . ARG A 1 89 ? -30.839 -28.492 -5.895 1.00 42.00 89 ARG A O 1
ATOM 721 N N . ARG A 1 90 ? -32.143 -27.490 -4.284 1.00 37.12 90 ARG A N 1
ATOM 722 C CA . ARG A 1 90 ? -32.403 -28.498 -3.211 1.00 37.12 90 ARG A CA 1
ATOM 723 C C . ARG A 1 90 ? -31.325 -28.554 -2.108 1.00 37.12 90 ARG A C 1
ATOM 725 O O . ARG A 1 90 ? -30.167 -28.679 -2.441 1.00 37.12 90 ARG A O 1
ATOM 732 N N . ARG A 1 91 ? -31.603 -28.495 -0.791 1.00 41.22 91 ARG A N 1
ATOM 733 C CA . ARG A 1 91 ? -32.791 -28.730 0.083 1.00 41.22 91 ARG A CA 1
ATOM 734 C C . ARG A 1 91 ? -32.672 -27.800 1.323 1.00 41.22 91 ARG A C 1
ATOM 736 O O . ARG A 1 91 ? -31.560 -27.546 1.748 1.00 41.22 91 ARG A O 1
ATOM 743 N N . ARG A 1 92 ? -33.710 -27.092 1.799 1.00 42.47 92 ARG A N 1
ATOM 744 C CA . ARG A 1 92 ? -34.768 -27.470 2.780 1.00 42.47 92 ARG A CA 1
ATOM 745 C C . ARG A 1 92 ? -34.279 -28.050 4.127 1.00 42.47 92 ARG A C 1
ATOM 747 O O . ARG A 1 92 ? -33.605 -29.072 4.100 1.00 42.47 92 ARG A O 1
ATOM 754 N N . ARG A 1 93 ? -34.872 -27.497 5.214 1.00 39.78 93 ARG A N 1
ATOM 755 C CA . ARG A 1 93 ? -34.889 -27.853 6.668 1.00 39.78 93 ARG A CA 1
ATOM 756 C C . ARG A 1 93 ? -33.811 -27.150 7.506 1.00 39.78 93 ARG A C 1
ATOM 758 O O . ARG A 1 93 ? -32.689 -27.090 7.048 1.00 39.78 93 ARG A O 1
ATOM 765 N N . HIS A 1 94 ? -34.016 -26.601 8.706 1.00 41.34 94 HIS A N 1
ATOM 766 C CA . HIS A 1 94 ? -35.098 -26.388 9.696 1.00 41.34 94 HIS A CA 1
ATOM 767 C C . HIS A 1 94 ? -34.697 -25.060 10.414 1.00 41.34 94 HIS A C 1
ATOM 769 O O . HIS A 1 94 ? -33.518 -24.746 10.448 1.00 41.34 94 HIS A O 1
ATOM 775 N N . GLY A 1 95 ? -35.527 -24.170 10.960 1.00 37.69 95 GLY A N 1
ATOM 776 C CA . GLY A 1 95 ? -36.788 -24.361 11.657 1.00 37.69 95 GLY A CA 1
ATOM 777 C C . GLY A 1 95 ? -36.628 -24.147 13.171 1.00 37.69 95 GLY A C 1
ATOM 778 O O . GLY A 1 95 ? -36.835 -25.102 13.897 1.00 37.69 95 GLY A O 1
ATOM 779 N N . THR A 1 96 ? -36.305 -22.931 13.635 1.00 47.19 96 THR A N 1
ATOM 780 C CA . THR A 1 96 ? -36.589 -22.425 15.003 1.00 47.19 96 THR A CA 1
ATOM 781 C C . THR A 1 96 ? -36.681 -20.889 14.909 1.00 47.19 96 THR A C 1
ATOM 783 O O . THR A 1 96 ? -35.693 -20.239 14.601 1.00 47.19 96 THR A O 1
ATOM 786 N N . GLY A 1 97 ? -37.810 -20.198 15.038 1.00 38.66 97 GLY A N 1
ATOM 787 C CA . GLY A 1 97 ? -38.958 -20.482 15.882 1.00 38.66 97 GLY A CA 1
ATOM 788 C C . GLY A 1 97 ? -38.773 -19.826 17.249 1.00 38.66 97 GLY A C 1
ATOM 789 O O . GLY A 1 97 ? -38.635 -20.537 18.235 1.00 38.66 97 GLY A O 1
ATOM 790 N N . ARG A 1 98 ? -38.785 -18.486 17.335 1.00 41.31 98 ARG A N 1
ATOM 791 C CA . ARG A 1 98 ? -39.160 -17.819 18.590 1.00 41.31 98 ARG A CA 1
ATOM 792 C C . ARG A 1 98 ? -40.019 -16.580 18.355 1.00 41.31 98 ARG A C 1
ATOM 794 O O . ARG A 1 98 ? -39.591 -15.530 17.890 1.00 41.31 98 ARG A O 1
ATOM 801 N N . HIS A 1 99 ? -41.284 -16.835 18.654 1.00 40.38 99 HIS A N 1
ATOM 802 C CA . HIS A 1 99 ? -42.465 -16.002 18.682 1.00 40.38 99 HIS A CA 1
ATOM 803 C C . HIS A 1 99 ? -42.279 -14.584 19.227 1.00 40.38 99 HIS A C 1
ATOM 805 O O . HIS A 1 99 ? -41.903 -14.370 20.376 1.00 40.38 99 HIS A O 1
ATOM 811 N N . ARG A 1 100 ? -42.758 -13.630 18.425 1.00 45.53 100 ARG A N 1
ATOM 812 C CA . ARG A 1 100 ? -43.509 -12.477 18.919 1.00 45.53 100 ARG A CA 1
ATOM 813 C C . ARG A 1 100 ? -44.891 -12.961 19.364 1.00 45.53 100 ARG A C 1
ATOM 815 O O . ARG A 1 100 ? -45.631 -13.512 18.552 1.00 45.53 100 ARG A O 1
ATOM 822 N N . THR A 1 101 ? -45.271 -12.681 20.605 1.00 44.16 101 THR A N 1
ATOM 823 C CA . THR A 1 101 ? -46.672 -12.726 21.049 1.00 44.16 101 THR A CA 1
ATOM 824 C C . THR A 1 101 ? -46.987 -11.486 21.869 1.00 44.16 101 THR A C 1
ATOM 826 O O . THR A 1 101 ? -46.626 -11.365 23.034 1.00 44.16 101 THR A O 1
ATOM 829 N N . ARG A 1 102 ? -47.695 -10.563 21.213 1.00 45.53 102 ARG A N 1
ATOM 830 C CA . ARG A 1 102 ? -48.590 -9.588 21.835 1.00 45.53 102 ARG A CA 1
ATOM 831 C C . ARG A 1 102 ? -49.837 -10.320 22.337 1.00 45.53 102 ARG A C 1
ATOM 833 O O . ARG A 1 102 ? -50.475 -11.002 21.549 1.00 45.53 102 ARG A O 1
ATOM 840 N N . HIS A 1 103 ? -50.203 -10.107 23.597 1.00 37.41 103 HIS A N 1
ATOM 841 C CA . HIS A 1 103 ? -51.549 -10.152 24.203 1.00 37.41 103 HIS A CA 1
ATOM 842 C C . HIS A 1 103 ? -51.329 -9.836 25.701 1.00 37.41 103 HIS A C 1
ATOM 844 O O . HIS A 1 103 ? -50.301 -10.208 26.239 1.00 37.41 103 HIS A O 1
ATOM 850 N N . ARG A 1 104 ? -52.174 -9.161 26.480 1.00 40.56 104 ARG A N 1
ATOM 851 C CA . ARG A 1 104 ? -53.571 -8.741 26.356 1.00 40.56 104 ARG A CA 1
ATOM 852 C C . ARG A 1 104 ? -53.808 -7.697 27.460 1.00 40.56 104 ARG A C 1
ATOM 854 O O . ARG A 1 104 ? -53.389 -7.893 28.594 1.00 40.56 104 ARG A O 1
ATOM 861 N N . ARG A 1 105 ? -54.561 -6.642 27.149 1.00 42.50 105 ARG A N 1
ATOM 862 C CA . ARG A 1 105 ? -55.262 -5.815 28.143 1.00 42.50 105 ARG A CA 1
ATOM 863 C C . ARG A 1 105 ? -56.182 -6.702 28.993 1.00 42.50 105 ARG A C 1
ATOM 865 O O . ARG A 1 105 ? -56.973 -7.432 28.398 1.00 42.50 105 ARG A O 1
ATOM 872 N N . ARG A 1 106 ? -56.189 -6.544 30.323 1.00 44.62 106 ARG A N 1
ATOM 873 C CA . ARG A 1 106 ? -57.383 -6.756 31.167 1.00 44.62 106 ARG A CA 1
ATOM 874 C C . ARG A 1 106 ? -57.392 -5.810 32.373 1.00 44.62 106 ARG A C 1
ATOM 876 O O . ARG A 1 106 ? -56.620 -5.964 33.307 1.00 44.62 106 ARG A O 1
ATOM 883 N N . ARG A 1 107 ? -58.329 -4.860 32.318 1.00 41.62 107 ARG A N 1
ATOM 884 C CA . ARG A 1 107 ? -58.960 -4.194 33.464 1.00 41.62 107 ARG A CA 1
ATOM 885 C C . ARG A 1 107 ? -59.788 -5.211 34.272 1.00 41.62 107 ARG A C 1
ATOM 887 O O . ARG A 1 107 ? -60.489 -6.020 33.666 1.00 41.62 107 ARG A O 1
ATOM 894 N N . ARG A 1 108 ? -59.760 -5.088 35.600 1.00 46.19 108 ARG A N 1
ATOM 895 C CA . ARG A 1 108 ? -60.776 -5.460 36.619 1.00 46.19 108 ARG A CA 1
ATOM 896 C C . ARG A 1 108 ? -60.285 -4.755 37.889 1.00 46.19 108 ARG A C 1
ATOM 898 O O . ARG A 1 108 ? -59.170 -5.027 38.299 1.00 46.19 108 ARG A O 1
ATOM 905 N N . ASP A 1 109 ? -60.870 -3.699 38.437 1.00 39.34 109 ASP A N 1
ATOM 906 C CA . ASP A 1 109 ? -62.252 -3.348 38.786 1.00 39.34 109 ASP A CA 1
ATOM 907 C C . ASP A 1 109 ? -62.919 -4.302 39.800 1.00 39.34 109 ASP A C 1
ATOM 909 O O . ASP A 1 109 ? -63.153 -5.472 39.508 1.00 39.34 109 ASP A O 1
ATOM 913 N N . ARG A 1 110 ? -63.258 -3.696 40.951 1.00 39.62 110 ARG A N 1
ATOM 914 C CA . ARG A 1 110 ? -64.270 -4.038 41.973 1.00 39.62 110 ARG A CA 1
ATOM 915 C C . ARG A 1 110 ? -64.125 -5.314 42.811 1.00 39.62 110 ARG A C 1
ATOM 917 O O . ARG A 1 110 ? -64.353 -6.425 42.354 1.00 39.62 110 ARG A O 1
ATOM 924 N N . GLY A 1 111 ? -63.970 -5.093 44.122 1.00 39.84 111 GLY A N 1
ATOM 925 C CA . GLY A 1 111 ? -64.145 -6.103 45.171 1.00 39.84 111 GLY A CA 1
ATOM 926 C C . GLY A 1 111 ? -64.506 -5.525 46.545 1.00 39.84 111 GLY A C 1
ATOM 927 O O . GLY A 1 111 ? -63.971 -5.952 47.556 1.00 39.84 111 GLY A O 1
ATOM 928 N N . ARG A 1 112 ? -65.394 -4.523 46.592 1.00 45.03 112 ARG A N 1
ATOM 929 C CA . ARG A 1 112 ? -65.966 -3.951 47.823 1.00 45.03 112 ARG A CA 1
ATOM 930 C C . ARG A 1 112 ? -67.030 -4.902 48.384 1.00 45.03 112 ARG A C 1
ATOM 932 O O . ARG A 1 112 ? -68.199 -4.793 48.017 1.00 45.03 112 ARG A O 1
ATOM 939 N N . THR A 1 113 ? -66.666 -5.820 49.275 1.00 47.50 113 THR A N 1
ATOM 940 C CA . THR A 1 113 ? -67.646 -6.670 49.971 1.00 47.50 113 THR A CA 1
ATOM 941 C C . THR A 1 113 ? -68.083 -6.044 51.287 1.00 47.50 113 THR A C 1
ATOM 943 O O . THR A 1 113 ? -67.426 -6.138 52.319 1.00 47.50 113 THR A O 1
ATOM 946 N N . ARG A 1 114 ? -69.260 -5.417 51.221 1.00 43.03 114 ARG A N 1
ATOM 947 C CA . ARG A 1 114 ? -70.160 -5.164 52.348 1.00 43.03 114 ARG A CA 1
ATOM 948 C C . ARG A 1 114 ? -70.517 -6.495 53.021 1.00 43.03 114 ARG A C 1
ATOM 950 O O . ARG A 1 114 ? -71.070 -7.366 52.354 1.00 43.03 114 ARG A O 1
ATOM 957 N N . ARG A 1 115 ? -70.347 -6.606 54.340 1.00 43.75 115 ARG A N 1
ATOM 958 C CA . ARG A 1 115 ? -71.092 -7.576 55.157 1.00 43.75 115 ARG A CA 1
ATOM 959 C C . ARG A 1 115 ? -72.005 -6.823 56.123 1.00 43.75 115 ARG A C 1
ATOM 961 O O . ARG A 1 115 ? -71.557 -6.108 57.009 1.00 43.75 115 ARG A O 1
ATOM 968 N N . LYS A 1 116 ? -73.310 -6.955 55.862 1.00 42.34 116 LYS A N 1
ATOM 969 C CA . LYS A 1 116 ? -74.430 -6.573 56.728 1.00 42.34 116 LYS A CA 1
ATOM 970 C C . LYS A 1 116 ? -74.501 -7.572 57.888 1.00 42.34 116 LYS A C 1
ATOM 972 O O . LYS A 1 116 ? -74.697 -8.755 57.634 1.00 42.34 116 LYS A O 1
ATOM 977 N N . GLY A 1 117 ? -74.430 -7.085 59.124 1.00 38.88 117 GLY A N 1
ATOM 978 C CA . GLY A 1 117 ? -74.856 -7.793 60.332 1.00 38.88 117 GLY A CA 1
ATOM 979 C C . GLY A 1 117 ? -76.029 -7.043 60.962 1.00 38.88 117 GLY A C 1
ATOM 980 O O . GLY A 1 117 ? -75.929 -5.857 61.254 1.00 38.88 117 GLY A O 1
ATOM 981 N N . ARG A 1 118 ? -77.177 -7.714 61.067 1.00 43.75 118 ARG A N 1
ATOM 982 C CA . ARG A 1 118 ? -78.460 -7.218 61.589 1.00 43.75 118 ARG A CA 1
ATOM 983 C C . ARG A 1 118 ? -78.507 -7.310 63.125 1.00 43.75 118 ARG A C 1
ATOM 985 O O . ARG A 1 118 ? -78.186 -8.370 63.633 1.00 43.75 118 ARG A O 1
ATOM 992 N N . ARG A 1 119 ? -79.114 -6.279 63.749 1.00 41.44 119 ARG A N 1
ATOM 993 C CA . ARG A 1 119 ? -80.089 -6.271 64.885 1.00 41.44 119 ARG A CA 1
ATOM 994 C C . ARG A 1 119 ? -79.650 -6.934 66.210 1.00 41.44 119 ARG A C 1
ATOM 996 O O . ARG A 1 119 ? -79.256 -8.085 66.215 1.00 41.44 119 ARG A O 1
ATOM 1003 N N . ARG A 1 120 ? -79.778 -6.271 67.369 1.00 38.97 120 ARG A N 1
ATOM 1004 C CA . ARG A 1 120 ? -80.995 -6.045 68.207 1.00 38.97 120 ARG A CA 1
ATOM 1005 C C . ARG A 1 120 ? -80.701 -4.848 69.149 1.00 38.97 120 ARG A C 1
ATOM 1007 O O . ARG A 1 120 ? -79.594 -4.785 69.652 1.00 38.97 120 ARG A O 1
ATOM 1014 N N . ARG A 1 121 ? -81.471 -3.751 69.230 1.00 38.88 121 ARG A N 1
ATOM 1015 C CA . ARG A 1 121 ? -82.762 -3.476 69.919 1.00 38.88 121 ARG A CA 1
ATOM 1016 C C . ARG A 1 121 ? -82.856 -3.928 71.394 1.00 38.88 121 ARG A C 1
ATOM 1018 O O . ARG A 1 121 ? -83.245 -5.060 71.648 1.00 38.88 121 ARG A O 1
ATOM 1025 N N . SER A 1 122 ? -82.626 -2.967 72.292 1.00 38.34 122 SER A N 1
ATOM 1026 C CA . SER A 1 122 ? -83.179 -2.782 73.653 1.00 38.34 122 SER A CA 1
ATOM 1027 C C . SER A 1 122 ? -82.959 -1.289 73.987 1.00 38.34 122 SER A C 1
ATOM 1029 O O . SER A 1 122 ? -81.828 -0.830 73.890 1.00 38.34 122 SER A O 1
ATOM 1031 N N . SER A 1 123 ? -83.958 -0.399 73.947 1.00 36.91 123 SER A N 1
ATOM 1032 C CA . SER A 1 123 ? -84.994 -0.081 74.953 1.00 36.91 123 SER A CA 1
ATOM 1033 C C . SER A 1 123 ? -84.452 0.411 76.303 1.00 36.91 123 SER A C 1
ATOM 1035 O O . SER A 1 123 ? -83.606 -0.252 76.890 1.00 36.91 123 SER A O 1
ATOM 1037 N N . SER A 1 124 ? -85.068 1.495 76.800 1.00 35.69 124 SER A N 1
ATOM 1038 C CA . SER A 1 124 ? -84.844 2.231 78.065 1.00 35.69 124 SER A CA 1
ATOM 1039 C C . SER A 1 124 ? -83.616 3.156 78.070 1.00 35.69 124 SER A C 1
ATOM 1041 O O . SER A 1 124 ? -82.587 2.815 77.512 1.00 35.69 124 SER A O 1
ATOM 1043 N N . SER A 1 125 ? -83.640 4.364 78.621 1.00 39.06 125 SER A N 1
ATOM 1044 C CA . SER A 1 125 ? -84.689 5.127 79.296 1.00 39.06 125 SER A CA 1
ATOM 1045 C C . SER A 1 125 ? -84.252 6.589 79.311 1.00 39.06 125 SER A C 1
ATOM 1047 O O . SER A 1 125 ? -83.077 6.906 79.476 1.00 39.06 125 SER A O 1
ATOM 1049 N N . SER A 1 126 ? -85.229 7.460 79.129 1.00 45.47 126 SER A N 1
ATOM 1050 C CA . SER A 1 126 ? -85.199 8.903 79.323 1.00 45.47 126 SER A CA 1
ATOM 1051 C C . SER A 1 126 ? -84.556 9.320 80.649 1.00 45.47 126 SER A C 1
ATOM 1053 O O . SER A 1 126 ? -85.119 9.065 81.710 1.00 45.47 126 SER A O 1
ATOM 1055 N N . LEU A 1 127 ? -83.428 10.026 80.564 1.00 43.88 127 LEU A N 1
ATOM 1056 C CA . LEU A 1 127 ? -82.922 10.912 81.609 1.00 43.88 127 LEU A CA 1
ATOM 1057 C C . LEU A 1 127 ? -82.544 12.236 80.943 1.00 43.88 127 LEU A C 1
ATOM 1059 O O . LEU A 1 127 ? -81.574 12.343 80.196 1.00 43.88 127 LEU A O 1
ATOM 1063 N N . SER A 1 128 ? -83.408 13.220 81.157 1.00 48.16 128 SER A N 1
ATOM 1064 C CA . SER A 1 128 ? -83.260 14.614 80.770 1.00 48.16 128 SER A CA 1
ATOM 1065 C C . SER A 1 128 ? -82.156 15.266 81.604 1.00 48.16 128 SER A C 1
ATOM 1067 O O . SER A 1 128 ? -82.395 15.703 82.726 1.00 48.16 128 SER A O 1
ATOM 1069 N N . GLY A 1 129 ? -80.952 15.317 81.049 1.00 45.78 129 GLY A N 1
ATOM 1070 C CA . GLY A 1 129 ? -79.885 16.224 81.459 1.00 45.78 129 GLY A CA 1
ATOM 1071 C C . GLY A 1 129 ? -79.311 16.833 80.189 1.00 45.78 129 GLY A C 1
ATOM 1072 O O . GLY A 1 129 ? -79.067 16.100 79.232 1.00 45.78 129 GLY A O 1
ATOM 1073 N N . GLU A 1 130 ? -79.195 18.158 80.133 1.00 54.75 130 GLU A N 1
ATOM 1074 C CA . GLU A 1 130 ? -78.728 18.903 78.960 1.00 54.75 130 GLU A CA 1
ATOM 1075 C C . GLU A 1 130 ? -77.477 18.260 78.344 1.00 54.75 130 GLU A C 1
ATOM 1077 O O . GLU A 1 130 ? -76.385 18.269 78.911 1.00 54.75 130 GLU A O 1
ATOM 1082 N N . LEU A 1 131 ? -77.660 17.648 77.170 1.00 51.22 131 LEU A N 1
ATOM 1083 C CA . LEU A 1 131 ? -76.600 16.967 76.443 1.00 51.22 131 LEU A CA 1
ATOM 1084 C C . LEU A 1 131 ? -75.676 18.015 75.811 1.00 51.22 131 LEU A C 1
ATOM 1086 O O . LEU A 1 131 ? -76.150 18.868 75.052 1.00 51.22 131 LEU A O 1
ATOM 1090 N N . PRO A 1 132 ? -74.353 17.928 76.032 1.00 61.47 132 PRO A N 1
ATOM 1091 C CA . PRO A 1 132 ? -73.391 18.720 75.287 1.00 61.47 132 PRO A CA 1
ATOM 1092 C C . PRO A 1 132 ? -73.607 18.494 73.791 1.00 61.47 132 PRO A C 1
ATOM 1094 O O . PRO A 1 132 ? -73.799 17.360 73.342 1.00 61.47 132 PRO A O 1
ATOM 1097 N N . THR A 1 133 ? -73.569 19.568 73.002 1.00 75.62 133 THR A N 1
ATOM 1098 C CA . THR A 1 133 ? -73.707 19.474 71.542 1.00 75.62 133 THR A CA 1
ATOM 1099 C C . THR A 1 133 ? -72.787 18.380 70.984 1.00 75.62 133 THR A C 1
ATOM 1101 O O . THR A 1 133 ? -71.683 18.174 71.486 1.00 75.62 133 THR A O 1
ATOM 1104 N N . ARG A 1 134 ? -73.195 17.678 69.918 1.00 74.50 134 ARG A N 1
ATOM 1105 C CA . ARG A 1 134 ? -72.409 16.590 69.286 1.00 74.50 134 ARG A CA 1
ATOM 1106 C C . ARG A 1 134 ? -70.923 16.941 69.095 1.00 74.50 134 ARG A C 1
ATOM 1108 O O . ARG A 1 134 ? -70.057 16.083 69.215 1.00 74.50 134 ARG A O 1
ATOM 1115 N N . LYS A 1 135 ? -70.635 18.217 68.833 1.00 76.12 135 LYS A N 1
ATOM 1116 C CA . LYS A 1 135 ? -69.287 18.778 68.704 1.00 76.12 135 LYS A CA 1
ATOM 1117 C C . LYS A 1 135 ? -68.488 18.740 70.018 1.00 76.12 135 LYS A C 1
ATOM 1119 O O . LYS A 1 135 ? -67.306 18.416 69.993 1.00 76.12 135 LYS A O 1
ATOM 1124 N N . ALA A 1 136 ? -69.119 19.030 71.154 1.00 77.50 136 ALA A N 1
ATOM 1125 C CA . ALA A 1 136 ? -68.511 18.927 72.479 1.00 77.50 136 ALA A CA 1
ATOM 1126 C C . ALA A 1 136 ? -68.235 17.467 72.879 1.00 77.50 136 ALA A C 1
ATOM 1128 O O . ALA A 1 136 ? -67.171 17.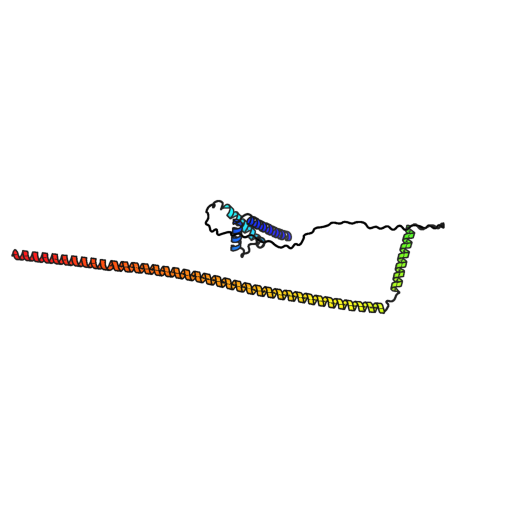185 73.423 1.00 77.50 136 ALA A O 1
ATOM 1129 N N . ALA A 1 137 ? -69.128 16.532 72.534 1.00 78.75 137 ALA A N 1
ATOM 1130 C CA . ALA A 1 137 ? -68.918 15.103 72.783 1.00 78.75 137 ALA A CA 1
ATOM 1131 C C . ALA A 1 137 ? -67.739 14.526 71.973 1.00 78.75 137 ALA A C 1
ATOM 1133 O O . ALA A 1 137 ? -66.912 13.804 72.523 1.00 78.75 137 ALA A O 1
ATOM 1134 N N . ILE A 1 138 ? -67.610 14.898 70.691 1.00 80.00 138 ILE A N 1
ATOM 1135 C CA . ILE A 1 138 ? -66.463 14.504 69.849 1.00 80.00 138 ILE A CA 1
ATOM 1136 C C . ILE A 1 138 ? -65.158 15.060 70.427 1.00 80.00 138 ILE A C 1
ATOM 1138 O O . ILE A 1 138 ? -64.205 14.313 70.611 1.00 80.00 138 ILE A O 1
ATOM 1142 N N . LYS A 1 139 ? -65.139 16.342 70.809 1.00 84.56 139 LYS A N 1
ATOM 1143 C CA . LYS A 1 139 ? -63.953 16.976 71.402 1.00 84.56 139 LYS A CA 1
ATOM 1144 C C . LYS A 1 139 ? -63.573 16.364 72.758 1.00 84.56 139 LYS A C 1
ATOM 1146 O O . LYS A 1 139 ? -62.396 16.300 73.100 1.00 84.56 139 LYS A O 1
ATOM 1151 N N . GLY A 1 140 ? -64.559 15.911 73.535 1.00 84.50 140 GLY A N 1
ATOM 1152 C CA . GLY A 1 140 ? -64.342 15.152 74.768 1.00 84.50 140 GLY A CA 1
ATOM 1153 C C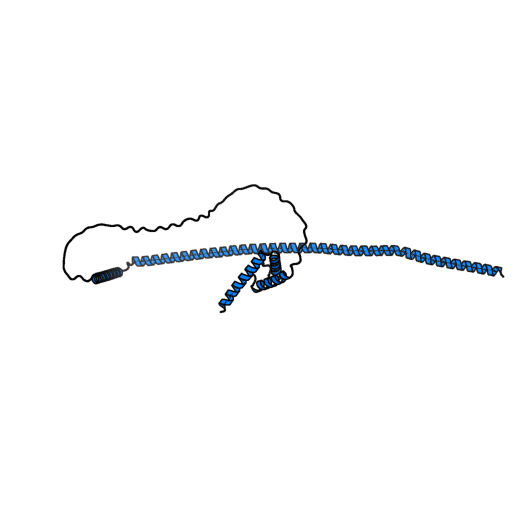 . GLY A 1 140 ? -63.725 13.777 74.505 1.00 84.50 140 GLY A C 1
ATOM 1154 O O . GLY A 1 140 ? -62.764 13.408 75.173 1.00 84.50 140 GLY A O 1
ATOM 1155 N N . ALA A 1 141 ? -64.212 13.058 73.490 1.00 83.88 141 ALA A N 1
ATOM 1156 C CA . ALA A 1 141 ? -63.651 11.772 73.078 1.00 83.88 141 ALA A CA 1
ATOM 1157 C C . ALA A 1 141 ? -62.222 11.912 72.527 1.00 83.88 141 ALA A C 1
ATOM 1159 O O . ALA A 1 141 ? -61.354 11.128 72.888 1.00 83.88 141 ALA A O 1
ATOM 1160 N N . GLU A 1 142 ? -61.946 12.941 71.723 1.00 87.06 142 GLU A N 1
ATOM 1161 C CA . GLU A 1 142 ? -60.593 13.252 71.239 1.00 87.06 142 GLU A CA 1
ATOM 1162 C C . GLU A 1 142 ? -59.630 13.539 72.396 1.00 87.06 142 GLU A C 1
ATOM 1164 O O . GLU A 1 142 ? -58.507 13.040 72.404 1.00 87.06 142 GLU A O 1
ATOM 1169 N N . ARG A 1 143 ? -60.079 14.285 73.415 1.00 87.06 143 ARG A N 1
ATOM 1170 C CA . ARG A 1 143 ? -59.293 14.528 74.634 1.00 87.06 143 ARG A CA 1
ATOM 1171 C C . ARG A 1 143 ? -59.061 13.256 75.444 1.00 87.06 143 ARG A C 1
ATOM 1173 O O . ARG A 1 143 ? -57.961 13.074 75.947 1.00 87.06 143 ARG A O 1
ATOM 1180 N N . ALA A 1 144 ? -60.059 12.382 75.552 1.00 85.94 144 ALA A N 1
ATOM 1181 C CA . ALA A 1 144 ? -59.926 11.107 76.251 1.00 85.94 144 ALA A CA 1
ATOM 1182 C C . ALA A 1 144 ? -58.970 10.150 75.521 1.00 85.94 144 ALA A C 1
ATOM 1184 O O . ALA A 1 144 ? -58.161 9.494 76.164 1.00 85.94 144 ALA A O 1
ATOM 1185 N N . VAL A 1 145 ? -59.005 10.115 74.185 1.00 89.81 145 VAL A N 1
ATOM 1186 C CA . VAL A 1 145 ? -58.044 9.351 73.375 1.00 89.81 145 VAL A CA 1
ATOM 1187 C C . VAL A 1 145 ? -56.641 9.937 73.511 1.00 89.81 145 VAL A C 1
ATOM 1189 O O . VAL A 1 145 ? -55.692 9.185 73.696 1.00 89.81 145 VAL A O 1
ATOM 1192 N N . ALA A 1 146 ? -56.496 11.263 73.484 1.00 90.19 146 ALA A N 1
ATOM 1193 C CA . ALA A 1 146 ? -55.205 11.912 73.701 1.00 90.19 146 ALA A CA 1
ATOM 1194 C C . ALA A 1 146 ? -54.646 11.638 75.109 1.00 90.19 146 ALA A C 1
ATOM 1196 O O . ALA A 1 146 ? -53.452 11.392 75.249 1.00 90.19 146 ALA A O 1
ATOM 1197 N N . ALA A 1 147 ? -55.499 11.633 76.138 1.00 87.69 147 ALA A N 1
ATOM 1198 C CA . ALA A 1 147 ? -55.114 11.263 77.498 1.00 87.69 147 ALA A CA 1
ATOM 1199 C C . ALA A 1 147 ? -54.703 9.787 77.584 1.00 87.69 147 ALA A C 1
ATOM 1201 O O . ALA A 1 147 ? -53.623 9.495 78.073 1.00 87.69 147 ALA A O 1
ATOM 1202 N N . ALA A 1 148 ? -55.486 8.872 77.005 1.00 87.06 148 ALA A N 1
ATOM 1203 C CA . ALA A 1 148 ? -55.160 7.447 76.985 1.00 87.06 148 ALA A CA 1
ATOM 1204 C C . ALA A 1 148 ? -53.868 7.137 76.209 1.00 87.06 148 ALA A C 1
ATOM 1206 O O . ALA A 1 148 ? -53.120 6.245 76.595 1.00 87.06 148 ALA A O 1
ATOM 1207 N N . LEU A 1 149 ? -53.585 7.873 75.127 1.00 88.38 149 LEU A N 1
ATOM 1208 C CA . LEU A 1 149 ? -52.313 7.773 74.407 1.00 88.38 149 LEU A CA 1
ATOM 1209 C C . LEU A 1 149 ? -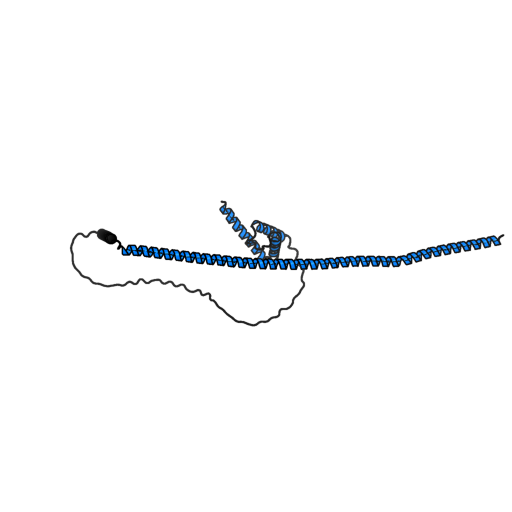51.149 8.260 75.267 1.00 88.38 149 LEU A C 1
ATOM 1211 O O . LEU A 1 149 ? -50.120 7.596 75.314 1.00 88.38 149 LEU A O 1
ATOM 1215 N N . LYS A 1 150 ? -51.333 9.372 75.984 1.00 90.81 150 LYS A N 1
ATOM 1216 C CA . LYS A 1 150 ? -50.331 9.901 76.910 1.00 90.81 150 LYS A CA 1
ATOM 1217 C C . LYS A 1 150 ? -50.081 8.951 78.085 1.00 90.81 150 LYS A C 1
ATOM 1219 O O . LYS A 1 150 ? -48.935 8.771 78.474 1.00 90.81 150 LYS A O 1
ATOM 1224 N N . ASP A 1 151 ? -51.124 8.311 78.605 1.00 83.06 151 ASP A N 1
ATOM 1225 C CA . ASP A 1 151 ? -51.018 7.319 79.676 1.00 83.06 151 ASP A CA 1
ATOM 1226 C C . ASP A 1 151 ? -50.342 6.032 79.179 1.00 83.06 151 ASP A C 1
ATOM 1228 O O . ASP A 1 151 ? -49.499 5.474 79.874 1.00 83.06 151 ASP A O 1
ATOM 1232 N N . LEU A 1 152 ? -50.631 5.585 77.950 1.00 81.88 152 LEU A N 1
ATOM 1233 C CA . LEU A 1 152 ? -49.916 4.471 77.311 1.00 81.88 152 LEU A CA 1
ATOM 1234 C C . LEU A 1 152 ? -48.435 4.784 77.092 1.00 81.88 152 LEU A C 1
ATOM 1236 O O . LEU A 1 152 ? -47.586 3.921 77.296 1.00 81.88 152 LEU A O 1
ATOM 1240 N N . GLU A 1 153 ? -48.123 6.005 76.673 1.00 83.50 153 GLU A N 1
ATOM 1241 C CA . GLU A 1 153 ? -46.752 6.468 76.476 1.00 83.50 153 GLU A CA 1
ATOM 1242 C C . GLU A 1 153 ? -46.013 6.593 77.817 1.00 83.50 153 GLU A C 1
ATOM 1244 O O . GLU A 1 153 ? -44.874 6.150 77.927 1.00 83.50 153 GLU A O 1
ATOM 1249 N N . ALA A 1 154 ? -46.689 7.074 78.866 1.00 81.94 154 ALA A N 1
ATOM 1250 C CA . ALA A 1 154 ? -46.165 7.108 80.229 1.00 81.94 154 ALA A CA 1
ATOM 1251 C C . ALA A 1 154 ? -45.927 5.700 80.797 1.00 81.94 154 ALA A C 1
ATOM 1253 O O . ALA A 1 154 ? -44.890 5.461 81.408 1.00 81.94 154 ALA A O 1
ATOM 1254 N N . LEU A 1 155 ? -46.833 4.747 80.555 1.00 76.00 155 LEU A N 1
ATOM 1255 C CA . LEU A 1 155 ? -46.652 3.344 80.946 1.00 76.00 155 LEU A CA 1
ATOM 1256 C C . LEU A 1 155 ? -45.513 2.673 80.170 1.00 76.00 155 LEU A C 1
ATOM 1258 O O . LEU A 1 155 ? -44.773 1.874 80.736 1.00 76.00 155 LEU A O 1
ATOM 1262 N N . ARG A 1 156 ? -45.339 3.015 78.889 1.00 74.81 156 ARG A N 1
ATOM 1263 C CA . ARG A 1 156 ? -44.232 2.519 78.064 1.00 74.81 156 ARG A CA 1
ATOM 1264 C C . ARG A 1 156 ? -42.887 3.108 78.491 1.00 74.81 156 ARG A C 1
ATOM 1266 O O . ARG A 1 156 ? -41.897 2.394 78.451 1.00 74.81 156 ARG A O 1
ATOM 1273 N N . ALA A 1 157 ? -42.864 4.368 78.925 1.00 74.12 157 ALA A N 1
ATOM 1274 C CA . ALA A 1 157 ? -41.681 5.026 79.480 1.00 74.12 157 ALA A CA 1
ATOM 1275 C C . ALA A 1 157 ? -41.356 4.572 80.917 1.00 74.12 157 ALA A C 1
ATOM 1277 O O . ALA A 1 157 ? -40.200 4.614 81.324 1.00 74.12 157 ALA A O 1
ATOM 1278 N N . ALA A 1 158 ? -42.363 4.139 81.682 1.00 70.38 158 ALA A N 1
ATOM 1279 C CA . ALA A 1 158 ? -42.203 3.605 83.034 1.00 70.38 158 ALA A CA 1
ATOM 1280 C C . ALA A 1 158 ? -41.807 2.119 83.066 1.00 70.38 158 ALA A C 1
ATOM 1282 O O . ALA A 1 158 ? -41.456 1.626 84.137 1.00 70.38 158 ALA A O 1
ATOM 1283 N N . LYS A 1 159 ? -41.847 1.406 81.927 1.00 61.84 159 LYS A N 1
ATOM 1284 C CA . LYS A 1 159 ? -41.199 0.098 81.790 1.00 61.84 159 LYS A CA 1
ATOM 1285 C C . LYS A 1 159 ? -39.691 0.371 81.667 1.00 61.84 159 LYS A C 1
ATOM 1287 O O . LYS A 1 159 ? -39.287 0.887 80.623 1.00 61.84 159 LYS A O 1
ATOM 1292 N N . PRO A 1 160 ? -38.864 0.112 82.701 1.00 59.59 160 PRO A N 1
ATOM 1293 C CA . PRO A 1 160 ? -37.422 0.209 82.529 1.00 59.59 160 PRO A CA 1
ATOM 1294 C C . PRO A 1 160 ? -37.034 -0.723 81.372 1.00 59.59 160 PRO A C 1
ATOM 1296 O O . PRO A 1 160 ? -37.636 -1.794 81.254 1.00 59.59 160 PRO A O 1
ATOM 1299 N N . PRO A 1 161 ? -36.112 -0.319 80.482 1.00 57.25 161 PRO A N 1
ATOM 1300 C CA . PRO A 1 161 ? -35.576 -1.250 79.503 1.00 57.25 161 PRO A CA 1
ATOM 1301 C C . PRO A 1 161 ? -35.022 -2.431 80.297 1.00 57.25 161 PRO A C 1
ATOM 1303 O O . PRO A 1 161 ? -34.151 -2.240 81.145 1.00 57.25 161 PRO A O 1
ATOM 1306 N N . ASP A 1 162 ? -35.595 -3.617 80.097 1.00 60.03 162 ASP A N 1
ATOM 1307 C CA . ASP A 1 162 ? -35.031 -4.836 80.660 1.00 60.03 162 ASP A CA 1
ATOM 1308 C C . ASP A 1 162 ? -33.567 -4.867 80.179 1.00 60.03 162 ASP A C 1
ATOM 1310 O O . ASP A 1 162 ? -33.316 -4.680 78.985 1.00 60.03 162 ASP A O 1
ATOM 1314 N N . GLU A 1 163 ? -32.591 -5.006 81.083 1.00 61.19 163 GLU A N 1
ATOM 1315 C CA . GLU A 1 163 ? -31.157 -4.988 80.724 1.00 61.19 163 GLU A CA 1
ATOM 1316 C C . GLU A 1 163 ? -30.846 -6.019 79.614 1.00 61.19 163 GLU A C 1
ATOM 1318 O O . GLU A 1 163 ? -29.977 -5.800 78.769 1.00 61.19 163 GLU A O 1
ATOM 1323 N N . ASP A 1 164 ? -31.661 -7.076 79.545 1.00 61.59 164 ASP A N 1
ATOM 1324 C CA . ASP A 1 164 ? -31.668 -8.102 78.506 1.00 61.59 164 ASP A CA 1
ATOM 1325 C C . ASP A 1 164 ? -32.085 -7.589 77.107 1.00 61.59 164 ASP A C 1
ATOM 1327 O O . ASP A 1 164 ? -31.535 -8.049 76.108 1.00 61.59 164 ASP A O 1
ATOM 1331 N N . GLU A 1 165 ? -33.018 -6.632 76.990 1.00 68.12 165 GLU A N 1
ATOM 1332 C CA . GLU A 1 165 ? -33.417 -6.041 75.695 1.00 68.12 165 GLU A CA 1
ATOM 1333 C C . GLU A 1 165 ? -32.313 -5.119 75.146 1.00 68.12 165 GLU A C 1
ATOM 1335 O O . GLU A 1 165 ? -32.045 -5.115 73.945 1.00 68.12 165 GLU A O 1
ATOM 1340 N N . ALA A 1 166 ? -31.631 -4.362 76.013 1.00 71.81 166 ALA A N 1
ATOM 1341 C CA . ALA A 1 166 ? -30.509 -3.513 75.604 1.00 71.81 166 ALA A CA 1
ATOM 1342 C C . ALA A 1 166 ? -29.300 -4.347 75.143 1.00 71.81 166 ALA A C 1
ATOM 1344 O O . ALA A 1 166 ? -28.698 -4.033 74.114 1.00 71.81 166 ALA A O 1
ATOM 1345 N N . ALA A 1 167 ? -28.995 -5.441 75.852 1.00 74.12 167 ALA A N 1
ATOM 1346 C CA . ALA A 1 167 ? -27.948 -6.384 75.466 1.00 74.12 167 ALA A CA 1
ATOM 1347 C C . ALA A 1 167 ? -28.249 -7.071 74.121 1.00 74.12 167 ALA A C 1
ATOM 1349 O O . ALA A 1 167 ? -27.363 -7.181 73.275 1.00 74.12 167 ALA A O 1
ATOM 1350 N N . GLN A 1 168 ? -29.506 -7.462 73.878 1.00 78.00 168 GLN A N 1
ATOM 1351 C CA . GLN A 1 168 ? -29.931 -8.038 72.595 1.00 78.00 168 GLN A CA 1
ATOM 1352 C C . GLN A 1 168 ? -29.804 -7.041 71.438 1.00 78.00 168 GLN A C 1
ATOM 1354 O O . GLN A 1 168 ? -29.340 -7.407 70.362 1.00 78.00 168 GLN A O 1
ATOM 1359 N N . VAL A 1 169 ? -30.162 -5.771 71.652 1.00 81.75 169 VAL A N 1
ATOM 1360 C CA . VAL A 1 169 ? -30.024 -4.730 70.622 1.00 81.75 169 VAL A CA 1
ATOM 1361 C C . VAL A 1 169 ? -28.553 -4.457 70.291 1.00 81.75 169 VAL A C 1
ATOM 1363 O O . VAL A 1 169 ? -28.222 -4.277 69.118 1.00 81.75 169 VAL A O 1
ATOM 1366 N N . GLU A 1 170 ? -27.654 -4.441 71.279 1.00 81.31 170 GLU A N 1
ATOM 1367 C CA . GLU A 1 170 ? -26.215 -4.321 71.007 1.00 81.31 170 GLU A CA 1
ATOM 1368 C C . GLU A 1 170 ? -25.674 -5.539 70.250 1.00 81.31 170 GLU A C 1
ATOM 1370 O O . GLU A 1 170 ? -24.943 -5.374 69.268 1.00 81.31 170 GLU A O 1
ATOM 1375 N N . GLU A 1 171 ? -26.075 -6.752 70.635 1.00 83.81 171 GLU A N 1
ATOM 1376 C CA . GLU A 1 171 ? -25.676 -7.974 69.938 1.00 83.81 171 GLU A CA 1
ATOM 1377 C C . GLU A 1 171 ? -26.166 -7.966 68.479 1.00 83.81 171 GLU A C 1
ATOM 1379 O O . GLU A 1 171 ? -25.370 -8.163 67.558 1.00 83.81 171 GLU A O 1
ATOM 1384 N N . GLU A 1 172 ? -27.427 -7.610 68.228 1.00 87.81 172 GLU A N 1
ATOM 1385 C CA . GLU A 1 172 ? -27.971 -7.447 66.875 1.00 87.81 172 GLU A CA 1
ATOM 1386 C C . GLU A 1 172 ? -27.211 -6.390 66.060 1.00 87.81 172 GLU A C 1
ATOM 1388 O O . GLU A 1 172 ? -26.930 -6.604 64.879 1.00 87.81 172 GLU A O 1
ATOM 1393 N N . GLN A 1 173 ? -26.819 -5.265 66.667 1.00 89.56 173 GLN A N 1
ATOM 1394 C CA . GLN A 1 173 ? -26.018 -4.242 65.988 1.00 89.56 173 GLN A CA 1
ATOM 1395 C C . GLN A 1 173 ? -24.615 -4.743 65.630 1.00 89.56 173 GLN A C 1
ATOM 1397 O O . GLN A 1 173 ? -24.098 -4.402 64.562 1.00 89.56 173 GLN A O 1
ATOM 1402 N N . THR A 1 174 ? -23.978 -5.542 66.491 1.00 90.56 174 THR A N 1
ATOM 1403 C CA . THR A 1 174 ? -22.676 -6.148 66.166 1.00 90.56 174 THR A CA 1
ATOM 1404 C C . THR A 1 174 ? -22.801 -7.148 65.020 1.00 90.56 174 THR A C 1
ATOM 1406 O O . THR A 1 174 ? -22.018 -7.085 64.072 1.00 90.56 174 THR A O 1
ATOM 1409 N N . GLN A 1 175 ? -23.846 -7.980 65.029 1.00 92.12 175 GLN A N 1
ATOM 1410 C CA . GLN A 1 175 ? -24.132 -8.920 63.946 1.00 92.12 175 GLN A CA 1
ATOM 1411 C C . GLN A 1 175 ? -24.430 -8.195 62.625 1.00 92.12 175 GLN A C 1
ATOM 1413 O O . GLN A 1 175 ? -23.917 -8.591 61.578 1.00 92.12 175 GLN A O 1
ATOM 1418 N N . GLN A 1 176 ? -25.199 -7.101 62.653 1.00 92.00 176 GLN A N 1
ATOM 1419 C CA . GLN A 1 176 ? -25.451 -6.269 61.470 1.00 92.00 176 GLN A CA 1
ATOM 1420 C C . GLN A 1 176 ? -24.153 -5.682 60.907 1.00 92.00 176 GLN A C 1
ATOM 1422 O O . GLN A 1 176 ? -23.893 -5.825 59.713 1.00 92.00 176 GLN A O 1
ATOM 1427 N N . LYS A 1 177 ? -23.294 -5.110 61.761 1.00 94.94 177 LYS A N 1
ATOM 1428 C CA . LYS A 1 177 ? -21.980 -4.588 61.350 1.00 94.94 177 LYS A CA 1
ATOM 1429 C C . LYS A 1 177 ? -21.098 -5.676 60.741 1.00 94.94 177 LYS A C 1
ATOM 1431 O O . LYS A 1 177 ? -20.435 -5.432 59.736 1.00 94.94 177 LYS A O 1
ATOM 1436 N N . GLU A 1 178 ? -21.096 -6.885 61.301 1.00 95.44 178 GLU A N 1
ATOM 1437 C CA . GLU A 1 178 ? -20.361 -8.008 60.714 1.00 95.44 178 GLU A CA 1
ATOM 1438 C C . GLU A 1 178 ? -20.895 -8.407 59.337 1.00 95.44 178 GLU A C 1
ATOM 1440 O O . GLU A 1 178 ? -20.114 -8.696 58.428 1.00 95.44 178 GLU A O 1
ATOM 1445 N N . VAL A 1 179 ? -22.219 -8.457 59.173 1.00 96.06 179 VAL A N 1
ATOM 1446 C CA . VAL A 1 179 ? -22.851 -8.774 57.886 1.00 96.06 179 VAL A CA 1
ATOM 1447 C C . VAL A 1 179 ? -22.524 -7.698 56.854 1.00 96.06 179 VAL A C 1
ATOM 1449 O O . VAL A 1 179 ? -22.161 -8.039 55.729 1.00 96.06 179 VAL A O 1
ATOM 1452 N N . GLU A 1 180 ? -22.574 -6.421 57.230 1.00 95.56 180 GLU A N 1
ATOM 1453 C CA . GLU A 1 180 ? -22.182 -5.300 56.369 1.00 95.56 180 GLU A CA 1
ATOM 1454 C C . GLU A 1 180 ? -20.708 -5.384 55.958 1.00 95.56 180 GLU A C 1
ATOM 1456 O O . GLU A 1 180 ? -20.390 -5.264 54.775 1.00 95.56 180 GLU A O 1
ATOM 1461 N N . GLN A 1 181 ? -19.803 -5.676 56.897 1.00 96.88 181 GLN A N 1
ATOM 1462 C CA . GLN A 1 181 ? -18.382 -5.873 56.595 1.00 96.88 181 GLN A CA 1
ATOM 1463 C C . GLN A 1 181 ? -18.156 -7.053 55.643 1.00 96.88 181 GLN A C 1
ATOM 1465 O O . GLN A 1 181 ? -17.384 -6.943 54.687 1.00 96.88 181 GLN A O 1
ATOM 1470 N N . LYS A 1 182 ? -18.843 -8.181 55.866 1.00 97.38 182 LYS A N 1
ATOM 1471 C CA . LYS A 1 182 ? -18.790 -9.352 54.975 1.00 97.38 182 LYS A CA 1
ATOM 1472 C C . LYS A 1 182 ? -19.336 -9.011 53.586 1.00 97.38 182 LYS A C 1
ATOM 1474 O O . LYS A 1 182 ? -18.752 -9.429 52.587 1.00 97.38 182 LYS A O 1
ATOM 1479 N N . PHE A 1 183 ? -20.412 -8.232 53.509 1.00 96.88 183 PHE A N 1
ATOM 1480 C CA . PHE A 1 183 ? -21.000 -7.789 52.249 1.00 96.88 183 PHE A CA 1
ATOM 1481 C C . PHE A 1 183 ? -20.061 -6.865 51.466 1.00 96.88 183 PHE A C 1
ATOM 1483 O O . PHE A 1 183 ? -19.822 -7.107 50.283 1.00 96.88 183 PHE A O 1
ATOM 1490 N N . GLU A 1 184 ? -19.473 -5.854 52.111 1.00 97.31 184 GLU A N 1
ATOM 1491 C CA . GLU A 1 184 ? -18.511 -4.964 51.451 1.00 97.31 184 GLU A CA 1
ATOM 1492 C C . GLU A 1 184 ? -17.238 -5.711 51.036 1.00 97.31 184 GLU A C 1
ATOM 1494 O O . GLU A 1 184 ? -16.721 -5.467 49.946 1.00 97.31 184 GLU A O 1
ATOM 1499 N N . LYS A 1 185 ? -16.781 -6.695 51.823 1.00 97.50 185 LYS A N 1
ATOM 1500 C CA . LYS A 1 185 ? -15.674 -7.572 51.418 1.00 97.50 185 LYS A CA 1
ATOM 1501 C C . LYS A 1 185 ? -16.010 -8.368 50.153 1.00 97.50 185 LYS A C 1
ATOM 1503 O O . LYS A 1 185 ? -15.232 -8.345 49.204 1.00 97.50 185 LYS A O 1
ATOM 1508 N N . LEU A 1 186 ? -17.177 -9.016 50.099 1.00 97.56 186 LEU A N 1
ATOM 1509 C CA . LEU A 1 186 ? -17.619 -9.759 48.910 1.00 97.56 186 LEU A CA 1
ATOM 1510 C C . LEU A 1 186 ? -17.772 -8.848 47.690 1.00 97.56 186 LEU A C 1
ATOM 1512 O O . LEU A 1 186 ? -17.407 -9.217 46.577 1.00 97.56 186 LEU A O 1
ATOM 1516 N N . LYS A 1 187 ? -18.293 -7.639 47.886 1.00 97.56 187 LYS A N 1
ATOM 1517 C CA . LYS A 1 187 ? -18.411 -6.638 46.826 1.00 97.56 187 LYS A CA 1
ATOM 1518 C C . LYS A 1 187 ? -17.039 -6.207 46.309 1.00 97.56 187 LYS A C 1
ATOM 1520 O O . LYS A 1 187 ? -16.856 -6.155 45.096 1.00 97.56 187 LYS A O 1
ATOM 1525 N N . ALA A 1 188 ? -16.072 -5.965 47.194 1.00 97.62 188 ALA A N 1
ATOM 1526 C CA . ALA A 1 188 ? -14.697 -5.655 46.813 1.00 97.62 188 ALA A CA 1
ATOM 1527 C C . ALA A 1 188 ? -14.032 -6.817 46.055 1.00 97.62 188 ALA A C 1
ATOM 1529 O O . ALA A 1 188 ? -13.384 -6.583 45.039 1.00 97.62 188 ALA A O 1
ATOM 1530 N N . GLU A 1 189 ? -14.243 -8.064 46.489 1.00 97.62 189 GLU A N 1
ATOM 1531 C CA . GLU A 1 189 ? -13.757 -9.263 45.790 1.00 97.62 189 GLU A CA 1
ATOM 1532 C C . GLU A 1 189 ? -14.371 -9.398 44.387 1.00 97.62 189 GLU A C 1
ATOM 1534 O O . GLU A 1 189 ? -13.663 -9.683 43.421 1.00 97.62 189 GLU A O 1
ATOM 1539 N N . ILE A 1 190 ? -15.675 -9.138 44.246 1.00 98.00 190 ILE A N 1
ATOM 1540 C CA . ILE A 1 190 ? -16.366 -9.158 42.950 1.00 98.00 190 ILE A CA 1
ATOM 1541 C C . ILE A 1 190 ? -15.840 -8.053 42.027 1.00 98.00 190 ILE A C 1
ATOM 1543 O O . ILE A 1 190 ? -15.606 -8.311 40.846 1.00 98.00 190 ILE A O 1
ATOM 1547 N N . GLU A 1 191 ? -15.660 -6.830 42.527 1.00 97.75 191 GLU A N 1
ATOM 1548 C CA . GLU A 1 191 ? -15.110 -5.730 41.727 1.00 97.75 191 GLU A CA 1
ATOM 1549 C C . GLU A 1 191 ? -13.653 -5.995 41.326 1.00 97.75 191 GLU A C 1
ATOM 1551 O O . GLU A 1 191 ? -13.304 -5.806 40.161 1.00 97.75 191 GLU A O 1
ATOM 1556 N N . ALA A 1 192 ? -12.827 -6.535 42.227 1.00 97.88 192 ALA A N 1
ATOM 1557 C CA . ALA A 1 192 ? -11.468 -6.963 41.900 1.00 97.88 192 ALA A CA 1
ATOM 1558 C C . ALA A 1 192 ? -11.468 -8.026 40.787 1.00 97.88 192 ALA A C 1
ATOM 1560 O O . ALA A 1 192 ? -10.781 -7.865 39.778 1.00 97.88 192 ALA A O 1
ATOM 1561 N N . ALA A 1 193 ? -12.323 -9.049 40.899 1.00 97.75 193 ALA A N 1
ATOM 1562 C CA . ALA A 1 193 ? -12.455 -10.088 39.879 1.00 97.75 193 ALA A CA 1
ATOM 1563 C C . ALA A 1 193 ? -12.917 -9.534 38.516 1.00 97.75 193 ALA A C 1
ATOM 1565 O O . ALA A 1 193 ? -12.468 -10.004 37.467 1.00 97.75 193 ALA A O 1
ATOM 1566 N N . LYS A 1 194 ? -13.797 -8.521 38.499 1.00 98.19 194 LYS A N 1
ATOM 1567 C CA . LYS A 1 194 ? -14.199 -7.834 37.259 1.00 98.19 194 LYS A CA 1
ATOM 1568 C C . LYS A 1 194 ? -13.034 -7.070 36.637 1.00 98.19 194 LYS A C 1
ATOM 1570 O O . LYS A 1 194 ? -12.831 -7.186 35.431 1.00 98.19 194 LYS A O 1
ATOM 1575 N N . VAL A 1 195 ? -12.277 -6.315 37.435 1.00 98.25 195 VAL A N 1
ATOM 1576 C CA . VAL A 1 195 ? -11.106 -5.558 36.963 1.00 98.25 195 VAL A CA 1
ATOM 1577 C C . VAL A 1 195 ? -10.056 -6.497 36.374 1.00 98.25 195 VAL A C 1
ATOM 1579 O O . VAL A 1 195 ? -9.552 -6.239 35.282 1.00 98.25 195 VAL A O 1
ATOM 1582 N N . ASP A 1 196 ? -9.778 -7.622 37.031 1.00 98.12 196 ASP A N 1
ATOM 1583 C CA . ASP A 1 196 ? -8.839 -8.619 36.513 1.00 98.12 196 ASP A CA 1
ATOM 1584 C C . ASP A 1 196 ? -9.336 -9.239 35.206 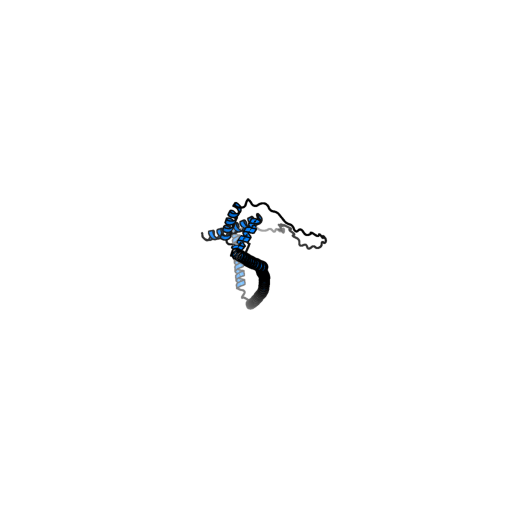1.00 98.12 196 ASP A C 1
ATOM 1586 O O . ASP A 1 196 ? -8.555 -9.425 34.268 1.00 98.12 196 ASP A O 1
ATOM 1590 N N . LYS A 1 197 ? -10.648 -9.484 35.086 1.00 98.25 197 LYS A N 1
ATOM 1591 C CA . LYS A 1 197 ? -11.224 -9.974 33.833 1.00 98.25 197 LYS A CA 1
ATOM 1592 C C . LYS A 1 197 ? -11.101 -8.958 32.703 1.00 98.25 197 LYS A C 1
ATOM 1594 O O . LYS A 1 197 ? -10.777 -9.351 31.584 1.00 98.25 197 LYS A O 1
ATOM 1599 N N . ILE A 1 198 ? -11.333 -7.678 32.989 1.00 98.12 198 ILE A N 1
ATOM 1600 C CA . ILE A 1 198 ? -11.158 -6.592 32.019 1.00 98.12 198 ILE A CA 1
ATOM 1601 C C . ILE A 1 198 ? -9.702 -6.560 31.545 1.00 98.12 198 ILE A C 1
ATOM 1603 O O . ILE A 1 198 ? -9.466 -6.679 30.344 1.00 98.12 198 ILE A O 1
ATOM 1607 N N . ARG A 1 199 ? -8.733 -6.549 32.466 1.00 98.25 199 ARG A N 1
ATOM 1608 C CA . ARG A 1 199 ? -7.296 -6.564 32.137 1.00 98.25 199 ARG A CA 1
ATOM 1609 C C . ARG A 1 199 ? -6.889 -7.778 31.302 1.00 98.25 199 ARG A C 1
ATOM 1611 O O . ARG A 1 199 ? -6.131 -7.648 30.346 1.00 98.25 199 ARG A O 1
ATOM 1618 N N . GLU A 1 200 ? -7.404 -8.965 31.626 1.00 98.44 200 GLU A N 1
ATOM 1619 C CA . GLU A 1 200 ? -7.148 -10.177 30.838 1.00 98.44 200 GLU A CA 1
ATOM 1620 C C . GLU A 1 200 ? -7.684 -10.031 29.405 1.00 98.44 200 GLU A C 1
ATOM 1622 O O . GLU A 1 200 ? -7.022 -10.426 28.444 1.00 98.44 200 GLU A O 1
ATOM 1627 N N . THR A 1 201 ? -8.882 -9.461 29.243 1.00 98.06 201 THR A N 1
ATOM 1628 C CA . THR A 1 201 ? -9.458 -9.229 27.912 1.00 98.06 201 THR A CA 1
ATOM 1629 C C . THR A 1 201 ? -8.721 -8.147 27.133 1.00 98.06 201 THR A C 1
ATOM 1631 O O . THR A 1 201 ? -8.513 -8.323 25.936 1.00 98.06 201 THR A O 1
ATOM 1634 N N . GLU A 1 202 ? -8.275 -7.077 27.791 1.00 98.12 202 GLU A N 1
ATOM 1635 C CA . GLU A 1 202 ? -7.464 -6.022 27.178 1.00 98.12 202 GLU A CA 1
ATOM 1636 C C . GLU A 1 202 ? -6.148 -6.592 26.658 1.00 98.12 202 GLU A C 1
ATOM 1638 O O . GLU A 1 202 ? -5.847 -6.432 25.477 1.00 98.12 202 GLU A O 1
ATOM 1643 N N . ARG A 1 203 ? -5.444 -7.378 27.479 1.00 98.50 203 ARG A N 1
ATOM 1644 C CA . ARG A 1 203 ? -4.211 -8.059 27.073 1.00 98.50 203 ARG A CA 1
ATOM 1645 C C . ARG A 1 203 ? -4.418 -8.964 25.856 1.00 98.50 203 ARG A C 1
ATOM 1647 O O . ARG A 1 203 ? -3.628 -8.918 24.919 1.00 98.50 203 ARG A O 1
ATOM 1654 N N . LYS A 1 204 ? -5.499 -9.754 25.824 1.00 98.38 204 LYS A N 1
ATOM 1655 C CA . LYS A 1 204 ? -5.826 -10.598 24.656 1.00 98.38 204 LYS A CA 1
ATOM 1656 C C . LYS A 1 204 ? -6.098 -9.765 23.408 1.00 98.38 204 LYS A C 1
ATOM 1658 O O . LYS A 1 204 ? -5.629 -10.105 22.327 1.00 98.38 204 LYS A O 1
ATOM 1663 N N . ILE A 1 205 ? -6.838 -8.667 23.553 1.00 98.31 205 ILE A N 1
ATOM 1664 C CA . ILE A 1 205 ? -7.114 -7.746 22.448 1.00 98.31 205 ILE A CA 1
ATOM 1665 C C . ILE A 1 205 ? -5.814 -7.105 21.946 1.00 98.31 205 ILE A C 1
ATOM 1667 O O . ILE A 1 205 ? -5.647 -6.948 20.740 1.00 98.31 205 ILE A O 1
ATOM 1671 N N . GLU A 1 206 ? -4.895 -6.730 22.832 1.00 98.06 206 GLU A N 1
ATOM 1672 C CA . GLU A 1 206 ? -3.585 -6.179 22.472 1.00 98.06 206 GLU A CA 1
ATOM 1673 C C . GLU A 1 206 ? -2.709 -7.199 21.742 1.00 98.06 206 GLU A C 1
ATOM 1675 O O . GLU A 1 206 ? -2.139 -6.874 20.702 1.00 98.06 206 GLU A O 1
ATOM 1680 N N . GLU A 1 207 ? -2.661 -8.444 22.216 1.00 98.25 207 GLU A N 1
ATOM 1681 C CA . GLU A 1 207 ? -1.939 -9.541 21.562 1.00 98.25 207 GLU A CA 1
ATOM 1682 C C . GLU A 1 207 ? -2.519 -9.846 20.164 1.00 98.25 207 GLU A C 1
ATOM 1684 O O . GLU A 1 207 ? -1.776 -9.968 19.183 1.00 98.25 207 GLU A O 1
ATOM 1689 N N . GLU A 1 208 ? -3.849 -9.881 20.019 1.00 98.25 208 GLU A N 1
ATOM 1690 C CA . GLU A 1 208 ? -4.515 -10.027 18.715 1.00 98.25 208 GLU A CA 1
ATOM 1691 C C . GLU A 1 208 ? -4.260 -8.833 17.782 1.00 98.25 208 GLU A C 1
ATOM 1693 O O . GLU A 1 208 ? -4.056 -9.002 16.579 1.00 98.25 208 GLU A O 1
ATOM 1698 N N . LYS A 1 209 ? -4.261 -7.605 18.310 1.00 98.31 209 LYS A N 1
ATOM 1699 C CA . LYS A 1 209 ? -3.923 -6.411 17.523 1.00 98.31 209 LYS A CA 1
ATOM 1700 C C . LYS A 1 209 ? -2.472 -6.465 17.052 1.00 98.31 209 LYS A C 1
ATOM 1702 O O . LYS A 1 209 ? -2.220 -6.226 15.876 1.00 98.31 209 LYS A O 1
ATOM 1707 N N . ALA A 1 210 ? -1.536 -6.812 17.934 1.00 98.31 210 ALA A N 1
ATOM 1708 C CA . ALA A 1 210 ? -0.115 -6.896 17.614 1.00 98.31 210 ALA A CA 1
ATOM 1709 C C . ALA A 1 210 ? 0.173 -7.966 16.551 1.00 98.31 210 ALA A C 1
ATOM 1711 O O . ALA A 1 210 ? 0.943 -7.724 15.625 1.00 98.31 210 ALA A O 1
ATOM 1712 N N . THR A 1 211 ? -0.470 -9.132 16.645 1.00 98.38 211 THR A N 1
ATOM 1713 C CA . THR A 1 211 ? -0.338 -10.195 15.634 1.00 98.38 211 THR A CA 1
ATOM 1714 C C . THR A 1 211 ? -0.915 -9.773 14.285 1.00 98.38 211 THR A C 1
ATOM 1716 O O . THR A 1 211 ? -0.236 -9.910 13.271 1.00 98.38 211 THR A O 1
ATOM 1719 N N . ARG A 1 212 ? -2.106 -9.159 14.252 1.00 98.19 212 ARG A N 1
ATOM 1720 C CA . ARG A 1 212 ? -2.690 -8.640 13.000 1.00 98.19 212 ARG A CA 1
ATOM 1721 C C . ARG A 1 212 ? -1.859 -7.535 12.356 1.00 98.19 212 ARG A C 1
ATOM 1723 O O . ARG A 1 212 ? -1.783 -7.486 11.132 1.00 98.19 212 ARG A O 1
ATOM 1730 N N . LEU A 1 213 ? -1.263 -6.650 13.157 1.00 98.44 213 LEU A N 1
ATOM 1731 C CA . LEU A 1 213 ? -0.372 -5.607 12.648 1.00 98.44 213 LEU A CA 1
ATOM 1732 C C . LEU A 1 213 ? 0.879 -6.219 12.015 1.00 98.44 213 LEU A C 1
ATOM 1734 O O . LEU A 1 213 ? 1.189 -5.882 10.878 1.00 98.44 213 LEU A O 1
ATOM 1738 N N . LYS A 1 214 ? 1.517 -7.192 12.679 1.00 98.31 214 LYS A N 1
ATOM 1739 C CA . LYS A 1 214 ? 2.660 -7.923 12.109 1.00 98.31 214 LYS A CA 1
ATOM 1740 C C . LYS A 1 214 ? 2.307 -8.626 10.797 1.00 98.31 214 LYS A C 1
ATOM 1742 O O . LYS A 1 214 ? 3.023 -8.476 9.816 1.00 98.31 214 LYS A O 1
ATOM 1747 N N . GLU A 1 215 ? 1.173 -9.326 10.733 1.00 98.25 215 GLU A N 1
ATOM 1748 C CA . GLU A 1 215 ? 0.720 -9.965 9.487 1.00 98.25 215 GLU A CA 1
ATOM 1749 C C . GLU A 1 215 ? 0.450 -8.952 8.362 1.00 98.25 215 GLU A C 1
ATOM 1751 O O . GLU A 1 215 ? 0.659 -9.247 7.184 1.00 98.25 215 GLU A O 1
ATOM 1756 N N . ALA A 1 216 ? -0.071 -7.769 8.699 1.00 98.31 216 ALA A N 1
ATOM 1757 C CA . ALA A 1 216 ? -0.302 -6.708 7.725 1.00 98.31 216 ALA A CA 1
ATOM 1758 C C . ALA A 1 216 ? 1.022 -6.133 7.204 1.00 98.31 216 ALA A C 1
ATOM 1760 O O . ALA A 1 216 ? 1.169 -5.959 5.994 1.00 98.31 216 ALA A O 1
ATOM 1761 N N . GLU A 1 217 ? 1.991 -5.897 8.090 1.00 98.06 217 GLU A N 1
ATOM 1762 C CA . GLU A 1 217 ? 3.345 -5.466 7.733 1.00 98.06 217 GLU A CA 1
ATOM 1763 C C . GLU A 1 217 ? 4.045 -6.492 6.834 1.00 98.06 217 GLU A C 1
ATOM 1765 O O . GLU A 1 217 ? 4.591 -6.127 5.795 1.00 98.06 217 GLU A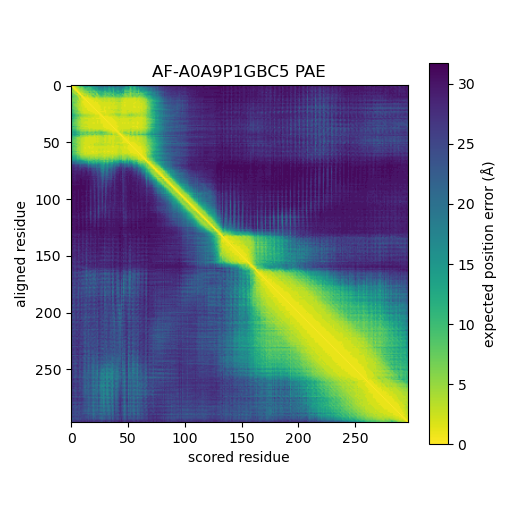 O 1
ATOM 1770 N N . GLU A 1 218 ? 3.972 -7.783 7.167 1.00 98.56 218 GLU A N 1
ATOM 1771 C CA . GLU A 1 218 ? 4.535 -8.860 6.344 1.00 98.56 218 GLU A CA 1
ATOM 1772 C C . GLU A 1 218 ? 3.916 -8.895 4.940 1.00 98.56 218 GLU A C 1
ATOM 1774 O O . GLU A 1 218 ? 4.645 -8.959 3.948 1.00 98.56 218 GLU A O 1
ATOM 1779 N N . LYS A 1 219 ? 2.587 -8.766 4.827 1.00 98.38 219 LYS A N 1
ATOM 1780 C CA . LYS A 1 219 ? 1.895 -8.707 3.525 1.00 98.38 219 LYS A CA 1
ATOM 1781 C C . LYS A 1 219 ? 2.289 -7.480 2.708 1.00 98.38 219 LYS A C 1
ATOM 1783 O O . LYS A 1 219 ? 2.436 -7.582 1.489 1.00 98.38 219 LYS A O 1
ATOM 1788 N N . LEU A 1 220 ? 2.449 -6.323 3.352 1.00 98.44 220 LEU A N 1
ATOM 1789 C CA . LEU A 1 220 ? 2.920 -5.109 2.684 1.00 98.44 220 LEU A CA 1
ATOM 1790 C C . LEU A 1 220 ? 4.354 -5.286 2.181 1.00 98.44 220 LEU A C 1
ATOM 1792 O O . LEU A 1 220 ? 4.629 -4.989 1.019 1.00 98.44 220 LEU A O 1
ATOM 1796 N N . ASN A 1 221 ? 5.242 -5.839 3.006 1.00 98.12 221 ASN A N 1
ATOM 1797 C CA . ASN A 1 221 ? 6.622 -6.128 2.621 1.00 98.12 221 ASN A CA 1
ATOM 1798 C C . ASN A 1 221 ? 6.691 -7.122 1.452 1.00 98.12 221 ASN A C 1
ATOM 1800 O O . ASN A 1 221 ? 7.450 -6.908 0.506 1.00 98.12 221 ASN A O 1
ATOM 1804 N N . GLU A 1 222 ? 5.864 -8.171 1.460 1.00 98.56 222 GLU A N 1
ATOM 1805 C CA . GLU A 1 222 ? 5.774 -9.129 0.354 1.00 98.56 222 GLU A CA 1
ATOM 1806 C C . GLU A 1 222 ? 5.284 -8.463 -0.944 1.00 98.56 222 GLU A C 1
ATOM 1808 O O . GLU A 1 222 ? 5.856 -8.688 -2.018 1.00 98.56 222 GLU A O 1
ATOM 1813 N N . ALA A 1 223 ? 4.265 -7.602 -0.857 1.00 98.31 223 ALA A N 1
ATOM 1814 C CA . ALA A 1 223 ? 3.750 -6.856 -2.002 1.00 98.31 223 ALA A CA 1
ATOM 1815 C C . ALA A 1 223 ? 4.803 -5.896 -2.580 1.00 98.31 223 ALA A C 1
ATOM 1817 O O . ALA A 1 223 ? 5.008 -5.874 -3.796 1.00 98.31 223 ALA A O 1
ATOM 1818 N N . ILE A 1 224 ? 5.518 -5.160 -1.722 1.00 98.31 224 ILE A N 1
ATOM 1819 C CA . ILE A 1 224 ? 6.627 -4.286 -2.12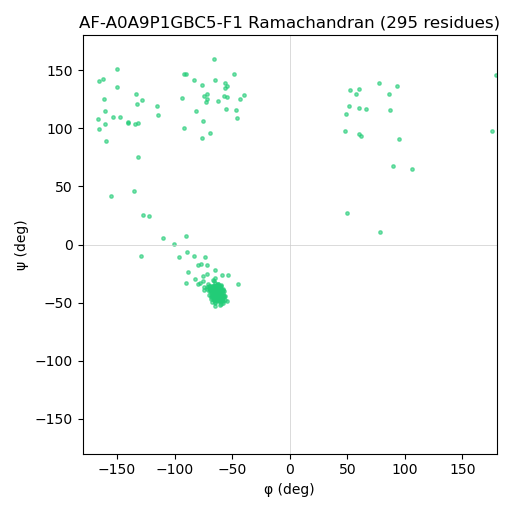6 1.00 98.31 224 ILE A CA 1
ATOM 1820 C C . ILE A 1 224 ? 7.722 -5.111 -2.811 1.00 98.31 224 ILE A C 1
ATOM 1822 O O . ILE A 1 224 ? 8.140 -4.780 -3.920 1.00 98.31 224 ILE A O 1
ATOM 1826 N N . ALA A 1 225 ? 8.140 -6.230 -2.214 1.00 98.38 225 ALA A N 1
ATOM 1827 C CA . ALA A 1 225 ? 9.165 -7.102 -2.785 1.00 98.38 225 ALA A CA 1
ATOM 1828 C C . ALA A 1 225 ? 8.750 -7.700 -4.139 1.00 98.38 225 ALA A C 1
ATOM 1830 O O . ALA A 1 225 ? 9.590 -7.916 -5.016 1.00 98.38 225 ALA A O 1
ATOM 1831 N N . LYS A 1 226 ? 7.460 -7.989 -4.339 1.00 98.62 226 LYS A N 1
ATOM 1832 C CA . LYS A 1 226 ? 6.932 -8.416 -5.639 1.00 98.62 226 LYS A CA 1
ATOM 1833 C C . LYS A 1 226 ? 7.003 -7.286 -6.666 1.00 98.62 226 LYS A C 1
ATOM 1835 O O . LYS A 1 226 ? 7.551 -7.497 -7.743 1.00 98.62 226 LYS A O 1
ATOM 1840 N N . HIS A 1 227 ? 6.524 -6.091 -6.322 1.00 98.50 227 HIS A N 1
ATOM 1841 C CA . HIS A 1 227 ? 6.572 -4.937 -7.222 1.00 98.50 227 HIS A CA 1
ATOM 1842 C C . HIS A 1 227 ? 7.999 -4.560 -7.625 1.00 98.50 227 HIS A C 1
ATOM 1844 O O . HIS A 1 227 ? 8.233 -4.242 -8.789 1.00 98.50 227 HIS A O 1
ATOM 1850 N N . LEU A 1 228 ? 8.959 -4.647 -6.701 1.00 98.62 228 LEU A N 1
ATOM 1851 C CA . LEU A 1 228 ? 10.369 -4.403 -7.002 1.00 98.62 228 LEU A CA 1
ATOM 1852 C C . LEU A 1 228 ? 10.937 -5.435 -7.984 1.00 98.62 228 LEU A C 1
ATOM 1854 O O . LEU A 1 228 ? 11.615 -5.047 -8.931 1.00 98.62 228 LEU A O 1
ATOM 1858 N N . ARG A 1 229 ? 10.614 -6.726 -7.825 1.00 98.69 229 ARG A N 1
ATOM 1859 C CA . ARG A 1 229 ? 11.021 -7.775 -8.781 1.00 98.69 229 ARG A CA 1
ATOM 1860 C C . ARG A 1 229 ? 10.402 -7.568 -10.164 1.00 98.69 229 ARG A C 1
ATOM 1862 O O . ARG A 1 229 ? 11.089 -7.701 -11.176 1.00 98.69 229 ARG A O 1
ATOM 1869 N N . ASP A 1 230 ? 9.123 -7.211 -10.221 1.00 98.44 230 ASP A N 1
ATOM 1870 C CA . ASP A 1 230 ? 8.433 -6.929 -11.483 1.00 98.44 230 ASP A CA 1
ATOM 1871 C C . ASP A 1 230 ? 9.043 -5.693 -12.179 1.00 98.44 230 ASP A C 1
ATOM 1873 O O . ASP A 1 230 ? 9.277 -5.697 -13.389 1.00 98.44 230 ASP A O 1
ATOM 1877 N N . ALA A 1 231 ? 9.382 -4.649 -11.417 1.00 98.56 231 ALA A N 1
ATOM 1878 C CA . ALA A 1 231 ? 10.067 -3.470 -11.941 1.00 98.56 231 ALA A CA 1
ATOM 1879 C C . ALA A 1 231 ? 11.487 -3.794 -12.433 1.00 98.56 231 ALA A C 1
ATOM 1881 O O . ALA A 1 231 ? 11.878 -3.366 -13.518 1.00 98.56 231 ALA A O 1
ATOM 1882 N N . GLU A 1 232 ? 12.249 -4.580 -11.672 1.00 98.69 232 GLU A N 1
ATOM 1883 C CA . GLU A 1 232 ? 13.603 -4.996 -12.035 1.00 98.69 232 GLU A CA 1
ATOM 1884 C C . GLU A 1 232 ? 13.612 -5.827 -13.322 1.00 98.69 232 GLU A C 1
ATOM 1886 O O . GLU A 1 232 ? 14.407 -5.562 -14.222 1.00 98.69 232 GLU A O 1
ATOM 1891 N N . THR A 1 233 ? 12.716 -6.809 -13.443 1.00 98.69 233 THR A N 1
ATOM 1892 C CA . THR A 1 233 ? 12.609 -7.639 -14.654 1.00 98.69 233 THR A CA 1
ATOM 1893 C C . THR A 1 233 ? 12.242 -6.807 -15.879 1.00 98.69 233 THR A C 1
ATOM 1895 O O . THR A 1 233 ? 12.871 -6.965 -16.928 1.00 98.69 233 THR A O 1
ATOM 1898 N N . LYS A 1 234 ? 11.307 -5.859 -15.736 1.00 98.69 234 LYS A N 1
ATOM 1899 C CA . LYS A 1 234 ? 10.953 -4.918 -16.803 1.00 98.69 234 LYS A CA 1
ATOM 1900 C C . LYS A 1 234 ? 12.149 -4.061 -17.220 1.00 98.69 234 LYS A C 1
ATOM 1902 O O . LYS A 1 234 ? 12.498 -4.047 -18.398 1.00 98.69 234 LYS A O 1
ATOM 1907 N N . LEU A 1 235 ? 12.826 -3.414 -16.272 1.00 98.62 235 LEU A N 1
ATOM 1908 C CA . LEU A 1 235 ? 13.995 -2.577 -16.564 1.00 98.62 235 LEU A CA 1
ATOM 1909 C C . LEU A 1 235 ? 15.139 -3.376 -17.196 1.00 98.62 235 LEU A C 1
ATOM 1911 O O . LEU A 1 235 ? 15.786 -2.888 -18.120 1.00 98.62 235 LEU A O 1
ATOM 1915 N N . ARG A 1 236 ? 15.371 -4.614 -16.745 1.00 98.62 236 ARG A N 1
ATOM 1916 C CA . ARG A 1 236 ? 16.356 -5.516 -17.357 1.00 98.62 236 ARG A CA 1
ATOM 1917 C C . ARG A 1 236 ? 15.998 -5.846 -18.803 1.00 98.62 236 ARG A C 1
ATOM 1919 O O . ARG A 1 236 ? 16.882 -5.781 -19.651 1.00 98.62 236 ARG A O 1
ATOM 1926 N N . SER A 1 237 ? 14.731 -6.152 -19.093 1.00 98.50 237 SER A N 1
ATOM 1927 C CA . SER A 1 237 ? 14.286 -6.407 -20.470 1.00 98.50 237 SER A CA 1
ATOM 1928 C C . SER A 1 237 ? 14.440 -5.172 -21.364 1.00 98.50 237 SER A C 1
ATOM 1930 O O . SER A 1 237 ? 15.051 -5.266 -22.422 1.00 98.50 237 SER A O 1
ATOM 1932 N N . GLU A 1 238 ? 14.033 -3.989 -20.895 1.00 98.50 238 GLU A N 1
ATOM 1933 C CA . GLU A 1 238 ? 14.187 -2.737 -21.646 1.00 98.50 238 GLU A CA 1
ATOM 1934 C C . GLU A 1 238 ? 15.662 -2.381 -21.889 1.00 98.50 238 GLU A C 1
ATOM 1936 O O . GLU A 1 238 ? 16.026 -1.888 -22.959 1.00 98.50 238 GLU A O 1
ATOM 1941 N N . ALA A 1 239 ? 16.534 -2.617 -20.904 1.00 98.50 239 ALA A N 1
ATOM 1942 C CA . ALA A 1 239 ? 17.971 -2.420 -21.056 1.00 98.50 239 ALA A CA 1
ATOM 1943 C C . ALA A 1 239 ? 18.561 -3.387 -22.092 1.00 98.50 239 ALA A C 1
ATOM 1945 O O . ALA A 1 239 ? 19.352 -2.963 -22.937 1.00 98.50 239 ALA A O 1
ATOM 1946 N N . GLN A 1 240 ? 18.146 -4.655 -22.064 1.00 98.56 240 GLN A N 1
ATOM 1947 C CA . GLN A 1 240 ? 18.578 -5.664 -23.026 1.00 98.56 240 GLN A CA 1
ATOM 1948 C C . GLN A 1 240 ? 18.126 -5.314 -24.450 1.00 98.56 240 GLN A C 1
ATOM 1950 O O . GLN A 1 240 ? 18.951 -5.302 -25.361 1.00 98.56 240 GLN A O 1
ATOM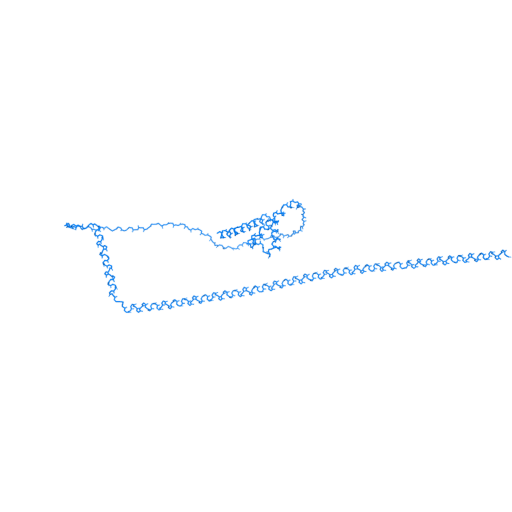 1955 N N . ASP A 1 241 ? 16.870 -4.901 -24.627 1.00 98.50 241 ASP A N 1
ATOM 1956 C CA . ASP A 1 241 ? 16.337 -4.466 -25.922 1.00 98.50 241 ASP A CA 1
ATOM 1957 C C . ASP A 1 241 ? 17.117 -3.268 -26.486 1.00 98.50 241 ASP A C 1
ATOM 1959 O O . ASP A 1 241 ? 17.418 -3.207 -27.682 1.00 98.50 241 ASP A O 1
ATOM 1963 N N . ARG A 1 242 ? 17.504 -2.312 -25.628 1.00 98.62 242 ARG A N 1
ATOM 1964 C CA . ARG A 1 242 ? 18.351 -1.175 -26.028 1.00 98.62 242 ARG A CA 1
ATOM 1965 C C . ARG A 1 242 ? 19.745 -1.627 -26.452 1.00 98.62 242 ARG A C 1
ATOM 1967 O O . ARG A 1 242 ? 20.251 -1.134 -27.461 1.00 98.62 242 ARG A O 1
ATOM 1974 N N . ILE A 1 243 ? 20.358 -2.547 -25.706 1.00 98.44 243 ILE A N 1
ATOM 1975 C CA . ILE A 1 243 ? 21.668 -3.118 -26.045 1.00 98.44 243 ILE A CA 1
ATOM 1976 C C . ILE A 1 243 ? 21.595 -3.808 -27.408 1.00 98.44 243 ILE A C 1
ATOM 1978 O O . ILE A 1 243 ? 22.429 -3.539 -28.273 1.00 98.44 243 ILE A O 1
ATOM 1982 N N . ASP A 1 244 ? 20.583 -4.640 -27.635 1.00 98.50 244 ASP A N 1
ATOM 1983 C CA . ASP A 1 244 ? 20.443 -5.400 -28.875 1.00 98.50 244 ASP A CA 1
ATOM 1984 C C . ASP A 1 244 ? 20.106 -4.494 -30.068 1.00 98.50 244 ASP A C 1
ATOM 1986 O O . ASP A 1 244 ? 20.650 -4.672 -31.160 1.00 98.50 244 ASP A O 1
ATOM 1990 N N . ALA A 1 245 ? 19.318 -3.434 -29.862 1.00 98.50 245 ALA A N 1
ATOM 1991 C CA . ALA A 1 245 ? 19.085 -2.414 -30.881 1.00 98.50 245 ALA A CA 1
ATOM 1992 C C . ALA A 1 245 ? 20.374 -1.668 -31.272 1.00 98.50 245 ALA A C 1
ATOM 1994 O O . ALA A 1 245 ? 20.597 -1.390 -32.455 1.00 98.50 245 ALA A O 1
ATOM 1995 N N . VAL A 1 246 ? 21.232 -1.338 -30.300 1.00 98.62 246 VAL A N 1
ATOM 1996 C CA . VAL A 1 246 ? 22.535 -0.706 -30.563 1.00 98.62 246 VAL A CA 1
ATOM 1997 C C . VAL A 1 246 ? 23.469 -1.672 -31.289 1.00 98.62 246 VAL A C 1
ATOM 1999 O O . VAL A 1 246 ? 24.069 -1.274 -32.289 1.00 98.62 246 VAL A O 1
ATOM 2002 N N . LYS A 1 247 ? 23.544 -2.937 -30.857 1.00 98.50 247 LYS A N 1
ATOM 2003 C CA . LYS A 1 247 ? 24.337 -3.979 -31.529 1.00 98.50 247 LYS A CA 1
ATOM 2004 C C . LYS A 1 247 ? 23.910 -4.160 -32.979 1.00 98.50 247 LYS A C 1
ATOM 2006 O O . LYS A 1 247 ? 24.743 -4.020 -33.865 1.00 98.50 247 LYS A O 1
ATOM 2011 N N . LYS A 1 248 ? 22.611 -4.328 -33.241 1.00 98.56 248 LYS A N 1
ATOM 2012 C CA . LYS A 1 248 ? 22.078 -4.472 -34.604 1.00 98.56 248 LYS A CA 1
ATOM 2013 C C . LYS A 1 248 ? 22.414 -3.271 -35.491 1.00 98.56 248 LYS A C 1
ATOM 2015 O O . LYS A 1 248 ? 22.745 -3.436 -36.662 1.00 98.56 248 LYS A O 1
ATOM 2020 N N . LYS A 1 249 ? 22.357 -2.046 -34.953 1.00 98.50 249 LYS A N 1
ATOM 2021 C CA . LYS A 1 249 ? 22.778 -0.836 -35.684 1.00 98.50 249 LYS A CA 1
ATOM 2022 C C . LYS A 1 249 ? 24.281 -0.832 -35.970 1.00 98.50 249 LYS A C 1
ATOM 2024 O O . LYS A 1 249 ? 24.680 -0.401 -37.049 1.00 98.50 249 LYS A O 1
ATOM 2029 N N . ALA A 1 250 ? 25.106 -1.267 -35.021 1.00 98.31 250 ALA A N 1
ATOM 2030 C CA . ALA A 1 250 ? 26.551 -1.364 -35.202 1.00 98.31 250 ALA A CA 1
ATOM 2031 C C . ALA A 1 250 ? 26.917 -2.434 -36.244 1.00 98.31 250 ALA A C 1
ATOM 2033 O O . ALA A 1 250 ? 27.706 -2.154 -37.141 1.00 98.31 250 ALA A O 1
ATOM 2034 N N . GLU A 1 251 ? 26.280 -3.603 -36.186 1.00 98.38 251 GLU A N 1
ATOM 2035 C CA . GLU A 1 251 ? 26.411 -4.672 -37.180 1.00 98.38 251 GLU A CA 1
ATOM 2036 C C . GLU A 1 251 ? 25.986 -4.188 -38.567 1.00 98.38 251 GLU A C 1
ATOM 2038 O O . GLU A 1 251 ? 26.743 -4.340 -39.520 1.00 98.38 251 GLU A O 1
ATOM 2043 N N . ALA A 1 252 ? 24.841 -3.508 -38.687 1.00 98.25 252 ALA A N 1
ATOM 2044 C CA . ALA A 1 252 ? 24.399 -2.936 -39.958 1.00 98.25 252 ALA A CA 1
ATOM 2045 C C . ALA A 1 252 ? 25.424 -1.938 -40.528 1.00 98.25 252 ALA A C 1
ATOM 2047 O O . ALA A 1 252 ? 25.786 -2.021 -41.702 1.00 98.25 252 ALA A O 1
ATOM 2048 N N . LYS A 1 253 ? 25.962 -1.037 -39.694 1.00 98.12 253 LYS A N 1
ATOM 2049 C CA . LYS A 1 253 ? 27.026 -0.107 -40.108 1.00 98.12 253 LYS A CA 1
ATOM 2050 C C . LYS A 1 253 ? 28.288 -0.839 -40.555 1.00 98.12 253 LYS A C 1
ATOM 2052 O O . LYS A 1 253 ? 28.859 -0.470 -41.576 1.00 98.12 253 LYS A O 1
ATOM 2057 N N . LEU A 1 254 ? 28.704 -1.869 -39.819 1.00 98.12 254 LEU A N 1
ATOM 2058 C CA . LEU A 1 254 ? 29.856 -2.689 -40.179 1.00 98.12 254 LEU A CA 1
ATOM 2059 C C . LEU A 1 254 ? 29.624 -3.387 -41.523 1.00 98.12 254 LEU A C 1
ATOM 2061 O O . LEU A 1 254 ? 30.481 -3.306 -42.394 1.00 98.12 254 LEU A O 1
ATOM 2065 N N . THR A 1 255 ? 28.455 -4.000 -41.729 1.00 97.62 255 THR A N 1
ATOM 2066 C CA . THR A 1 255 ? 28.117 -4.658 -43.001 1.00 97.62 255 THR A CA 1
ATOM 2067 C C . THR A 1 255 ? 28.090 -3.677 -44.174 1.00 97.62 255 THR A C 1
ATOM 2069 O O . THR A 1 255 ? 28.655 -3.982 -45.220 1.00 97.62 255 THR A O 1
ATOM 2072 N N . SER A 1 256 ? 27.536 -2.471 -43.994 1.00 97.38 256 SER A N 1
ATOM 2073 C CA . SER A 1 256 ? 27.566 -1.411 -45.013 1.00 97.38 256 SER A CA 1
ATOM 2074 C C . SER A 1 256 ? 29.000 -0.981 -45.327 1.00 97.38 256 SER A C 1
ATOM 2076 O O . SER A 1 256 ? 29.387 -0.913 -46.490 1.00 97.38 256 SER A O 1
ATOM 2078 N N . ALA A 1 257 ? 29.828 -0.760 -44.301 1.00 96.56 257 ALA A N 1
ATOM 2079 C CA . ALA A 1 257 ? 31.233 -0.407 -44.485 1.00 96.56 257 ALA A CA 1
ATOM 2080 C C . ALA A 1 257 ? 32.009 -1.517 -45.217 1.00 96.56 257 ALA A C 1
ATOM 2082 O O . ALA A 1 257 ? 32.799 -1.228 -46.114 1.00 96.56 257 ALA A O 1
ATOM 2083 N N . MET A 1 258 ? 31.746 -2.786 -44.891 1.00 95.88 258 MET A N 1
ATOM 2084 C CA . MET A 1 258 ? 32.344 -3.936 -45.574 1.00 95.88 258 MET A CA 1
ATOM 2085 C C . MET A 1 258 ? 31.912 -4.053 -47.041 1.00 95.88 258 MET A C 1
ATOM 2087 O O . MET A 1 258 ? 32.693 -4.552 -47.841 1.00 95.88 258 MET A O 1
ATOM 2091 N N . GLN A 1 259 ? 30.714 -3.592 -47.411 1.00 95.00 259 GLN A N 1
ATOM 2092 C CA . GLN A 1 259 ? 30.263 -3.542 -48.809 1.00 95.00 259 GLN A CA 1
ATOM 2093 C C . GLN A 1 259 ? 30.844 -2.340 -49.574 1.00 95.00 259 GLN A C 1
ATOM 2095 O O . GLN A 1 259 ? 31.139 -2.445 -50.763 1.00 95.00 259 GLN A O 1
ATOM 2100 N N . GLU A 1 260 ? 31.047 -1.203 -48.905 1.00 96.06 260 GLU A N 1
ATOM 2101 C CA . GLU A 1 260 ? 31.604 0.008 -49.521 1.00 96.06 260 GLU A CA 1
ATOM 2102 C C . GLU A 1 260 ? 33.117 -0.055 -49.767 1.00 96.06 260 GLU A C 1
ATOM 2104 O O . GLU A 1 260 ? 33.621 0.595 -50.681 1.00 96.06 260 GLU A O 1
ATOM 2109 N N . VAL A 1 261 ? 33.874 -0.772 -48.934 1.00 96.25 261 VAL A N 1
ATOM 2110 C CA . VAL A 1 261 ? 35.340 -0.815 -49.065 1.00 96.25 261 VAL A CA 1
ATOM 2111 C C . VAL A 1 261 ? 35.780 -1.481 -50.380 1.00 96.25 261 VAL A C 1
ATOM 2113 O O . VAL A 1 261 ? 36.564 -0.854 -51.093 1.00 96.25 261 VAL A O 1
ATOM 2116 N N . PRO A 1 262 ? 35.276 -2.671 -50.770 1.00 95.44 262 PRO A N 1
ATOM 2117 C CA . PRO A 1 262 ? 35.610 -3.288 -52.052 1.00 95.44 262 PRO A CA 1
ATOM 2118 C C . PRO A 1 262 ? 35.273 -2.399 -53.247 1.00 95.44 262 PRO A C 1
ATOM 2120 O O . PRO A 1 262 ? 36.120 -2.226 -54.112 1.00 95.44 262 PRO A O 1
ATOM 2123 N N . SER A 1 263 ? 34.105 -1.748 -53.268 1.00 92.31 263 SER A N 1
ATOM 2124 C CA . SER A 1 263 ? 33.720 -0.883 -54.394 1.00 92.31 263 SER A CA 1
ATOM 2125 C C . SER A 1 263 ? 34.596 0.371 -54.507 1.00 92.31 263 SER A C 1
ATOM 2127 O O . SER A 1 263 ? 34.946 0.803 -55.609 1.00 92.31 263 SER A O 1
ATOM 2129 N N . LYS A 1 264 ? 35.026 0.945 -53.375 1.00 94.25 264 LYS A N 1
ATOM 2130 C CA . LYS A 1 264 ? 36.015 2.039 -53.345 1.00 94.25 264 LYS A CA 1
ATOM 2131 C C . LYS A 1 264 ? 37.389 1.577 -53.828 1.00 94.25 264 LYS A C 1
ATOM 2133 O O . LYS A 1 264 ? 38.062 2.313 -54.546 1.00 94.25 264 LYS A O 1
ATOM 2138 N N . ILE A 1 265 ? 37.802 0.365 -53.459 1.00 95.50 265 ILE A N 1
ATOM 2139 C CA . ILE A 1 265 ? 39.046 -0.232 -53.954 1.00 95.50 265 ILE A CA 1
ATOM 2140 C C . ILE A 1 265 ? 38.937 -0.457 -55.467 1.00 95.50 265 ILE A C 1
ATOM 2142 O O . ILE A 1 265 ? 39.767 0.061 -56.202 1.00 95.50 265 ILE A O 1
ATOM 2146 N N . GLU A 1 266 ? 37.898 -1.133 -55.954 1.00 95.31 266 GLU A N 1
ATOM 2147 C CA . GLU A 1 266 ? 37.683 -1.408 -57.381 1.00 95.31 266 GLU A CA 1
ATOM 2148 C C . GLU A 1 266 ? 37.640 -0.130 -58.227 1.00 95.31 266 GLU A C 1
ATOM 2150 O O . GLU A 1 266 ? 38.309 -0.052 -59.255 1.00 95.31 266 GLU A O 1
ATOM 2155 N N . SER A 1 267 ? 36.923 0.906 -57.781 1.00 93.94 267 SER A N 1
ATOM 2156 C CA . SER A 1 267 ? 36.880 2.199 -58.483 1.00 93.94 267 SER A CA 1
ATOM 2157 C C . SER A 1 267 ? 38.229 2.924 -58.481 1.00 93.94 267 SER A C 1
ATOM 2159 O O . SER A 1 267 ? 38.629 3.472 -59.510 1.00 93.94 267 SER A O 1
ATOM 2161 N N . SER A 1 268 ? 38.966 2.892 -57.367 1.00 96.25 268 SER A N 1
ATOM 2162 C CA . SER A 1 268 ? 40.329 3.434 -57.290 1.00 96.25 268 SER A CA 1
ATOM 2163 C C . SER A 1 268 ? 41.282 2.705 -58.242 1.00 96.25 268 SER A C 1
ATOM 2165 O O . SER A 1 268 ? 42.005 3.342 -59.011 1.00 96.25 268 SER A O 1
ATOM 2167 N N . TRP A 1 269 ? 41.232 1.371 -58.264 1.00 96.56 269 TRP A N 1
ATOM 2168 C CA . TRP A 1 269 ? 42.018 0.551 -59.186 1.00 96.56 269 TRP A CA 1
ATOM 2169 C C . TRP A 1 269 ? 41.627 0.810 -60.644 1.00 96.56 269 TRP A C 1
ATOM 2171 O O . TRP A 1 269 ? 42.508 0.958 -61.485 1.00 96.56 269 TRP A O 1
ATOM 2181 N N . ALA A 1 270 ? 40.339 0.957 -60.960 1.00 95.94 270 ALA A N 1
ATOM 2182 C CA . ALA A 1 270 ? 39.881 1.307 -62.305 1.00 95.94 270 ALA A CA 1
ATOM 2183 C C . ALA A 1 270 ? 40.403 2.684 -62.762 1.00 95.94 270 ALA A C 1
ATOM 2185 O O . ALA A 1 270 ? 40.856 2.841 -63.899 1.00 95.94 270 ALA A O 1
ATOM 2186 N N . LEU A 1 271 ? 40.413 3.681 -61.871 1.00 96.44 271 LEU A N 1
ATOM 2187 C CA . LEU A 1 271 ? 41.008 4.997 -62.138 1.00 96.44 271 LEU A CA 1
ATOM 2188 C C . LEU A 1 271 ? 42.525 4.911 -62.361 1.00 96.44 271 LEU A C 1
ATOM 2190 O O . LEU A 1 271 ? 43.063 5.561 -63.257 1.00 96.44 271 LEU A O 1
ATOM 2194 N N . GLN A 1 272 ? 43.230 4.093 -61.578 1.00 96.50 272 GLN A N 1
ATOM 2195 C CA . GLN A 1 272 ? 44.658 3.856 -61.793 1.00 96.50 272 GLN A CA 1
ATOM 2196 C C . GLN A 1 272 ? 44.918 3.156 -63.131 1.00 96.50 272 GLN A C 1
ATOM 2198 O O . GLN A 1 272 ? 45.789 3.591 -63.882 1.00 96.50 272 GLN A O 1
ATOM 2203 N N . MET A 1 273 ? 44.133 2.131 -63.470 1.00 95.81 273 MET A N 1
ATOM 2204 C CA . MET A 1 273 ? 44.254 1.398 -64.732 1.00 95.81 273 MET A CA 1
ATOM 2205 C C . MET A 1 273 ? 43.997 2.293 -65.943 1.00 95.81 273 MET A C 1
ATOM 2207 O O . MET A 1 273 ? 44.801 2.301 -66.868 1.00 95.81 273 MET A O 1
ATOM 2211 N N . THR A 1 274 ? 42.944 3.112 -65.924 1.00 97.00 274 THR A N 1
ATOM 2212 C CA . THR A 1 274 ? 42.664 4.068 -67.013 1.00 97.00 274 THR A CA 1
ATOM 2213 C C . THR A 1 274 ? 43.774 5.105 -67.174 1.00 97.00 274 THR A C 1
ATOM 2215 O O . THR A 1 274 ? 44.160 5.421 -68.300 1.00 97.00 274 THR A O 1
ATOM 2218 N N . ARG A 1 275 ? 44.354 5.595 -66.070 1.00 97.56 275 ARG A N 1
ATOM 2219 C CA . ARG A 1 275 ? 45.520 6.487 -66.117 1.00 97.56 275 ARG A CA 1
ATOM 2220 C C . ARG A 1 275 ? 46.732 5.795 -66.740 1.00 97.56 275 ARG A C 1
ATOM 2222 O O . ARG A 1 275 ? 47.387 6.389 -67.592 1.00 97.56 275 ARG A O 1
ATOM 2229 N N . LEU A 1 276 ? 47.014 4.551 -66.352 1.00 96.81 276 LEU A N 1
ATOM 2230 C CA . LEU A 1 276 ? 48.110 3.764 -66.923 1.00 96.81 276 LEU A CA 1
ATOM 2231 C C . LEU A 1 276 ? 47.891 3.500 -68.417 1.00 96.81 276 LEU A C 1
ATOM 2233 O O . LEU A 1 276 ? 48.802 3.722 -69.213 1.00 96.81 276 LEU A O 1
ATOM 2237 N N . GLU A 1 277 ? 46.681 3.117 -68.821 1.00 96.81 277 GLU A N 1
ATOM 2238 C CA . GLU A 1 277 ? 46.323 2.957 -70.231 1.00 96.81 277 GLU A CA 1
ATOM 2239 C C . GLU A 1 277 ? 46.528 4.244 -71.026 1.00 96.81 277 GLU A C 1
ATOM 2241 O O . GLU A 1 277 ? 47.087 4.195 -72.121 1.00 96.81 277 GLU A O 1
ATOM 2246 N N . GLN A 1 278 ? 46.110 5.391 -70.484 1.00 97.19 278 GLN A N 1
ATOM 2247 C CA . GLN A 1 278 ? 46.300 6.676 -71.146 1.00 97.19 278 GLN A CA 1
ATOM 2248 C C . GLN A 1 278 ? 47.787 6.991 -71.315 1.00 97.19 278 GLN A C 1
ATOM 2250 O O . GLN A 1 278 ? 48.218 7.266 -72.429 1.00 97.19 278 GLN A O 1
ATOM 2255 N N . THR A 1 279 ? 48.597 6.829 -70.262 1.00 97.44 279 THR A N 1
ATOM 2256 C CA . THR A 1 279 ? 50.052 7.030 -70.370 1.00 97.44 279 THR A CA 1
ATOM 2257 C C . THR A 1 279 ? 50.702 6.077 -71.377 1.00 97.44 279 THR A C 1
ATOM 2259 O O . THR A 1 279 ? 51.600 6.479 -72.113 1.00 97.44 279 THR A O 1
ATOM 2262 N N . ALA A 1 280 ? 50.224 4.832 -71.476 1.00 96.38 280 ALA A N 1
ATOM 2263 C CA . ALA A 1 280 ? 50.696 3.879 -72.475 1.00 96.38 280 ALA A CA 1
ATOM 2264 C C . ALA A 1 280 ? 50.281 4.277 -73.903 1.00 96.38 280 ALA A C 1
ATOM 2266 O O . ALA A 1 280 ? 51.075 4.111 -74.831 1.00 96.38 280 ALA A O 1
ATOM 2267 N N . ARG A 1 281 ? 49.063 4.808 -74.101 1.00 97.38 281 ARG A N 1
ATOM 2268 C CA . ARG A 1 281 ? 48.618 5.360 -75.396 1.00 97.38 281 ARG A CA 1
ATOM 2269 C C . ARG A 1 281 ? 49.475 6.554 -75.800 1.00 97.38 281 ARG A C 1
ATOM 2271 O O . ARG A 1 281 ? 49.962 6.577 -76.927 1.00 97.38 281 ARG A O 1
ATOM 2278 N N . ASP A 1 282 ? 49.704 7.484 -74.879 1.00 97.12 282 ASP A N 1
ATOM 2279 C CA . ASP A 1 282 ? 50.509 8.683 -75.118 1.00 97.12 282 ASP A CA 1
ATOM 2280 C C . ASP A 1 282 ? 51.961 8.306 -75.466 1.00 97.12 282 ASP A C 1
ATOM 2282 O O . ASP A 1 282 ? 52.523 8.813 -76.436 1.00 97.12 282 ASP A O 1
ATOM 2286 N N . ALA A 1 283 ? 52.547 7.337 -74.751 1.00 96.69 283 ALA A N 1
ATOM 2287 C CA . ALA A 1 283 ? 53.884 6.820 -75.044 1.00 96.69 283 ALA A CA 1
ATOM 2288 C C . ALA A 1 283 ? 53.971 6.152 -76.429 1.00 96.69 283 ALA A C 1
ATOM 2290 O O . ALA A 1 283 ? 54.934 6.375 -77.163 1.00 96.69 283 ALA A O 1
ATOM 2291 N N . ARG A 1 284 ? 52.962 5.360 -76.820 1.00 96.88 284 ARG A N 1
ATOM 2292 C CA . ARG A 1 284 ? 52.888 4.767 -78.169 1.00 96.88 284 ARG A CA 1
ATOM 2293 C C . ARG A 1 284 ? 52.785 5.842 -79.250 1.00 96.88 284 ARG A C 1
ATOM 2295 O O . ARG A 1 284 ? 53.527 5.781 -80.224 1.00 96.88 284 ARG A O 1
ATOM 2302 N N . ALA A 1 285 ? 51.923 6.840 -79.057 1.00 95.88 285 ALA A N 1
ATOM 2303 C CA . ALA A 1 285 ? 51.774 7.952 -79.991 1.00 95.88 285 ALA A CA 1
ATOM 2304 C C . ALA A 1 285 ? 53.083 8.746 -80.154 1.00 95.88 285 ALA A C 1
ATOM 2306 O O . ALA A 1 285 ? 53.452 9.102 -81.273 1.00 95.88 285 ALA A O 1
ATOM 2307 N N . ALA A 1 286 ? 53.820 8.967 -79.060 1.00 95.38 286 ALA A N 1
ATOM 2308 C CA . ALA A 1 286 ? 55.134 9.606 -79.096 1.00 95.38 286 ALA A CA 1
ATOM 2309 C C . ALA A 1 286 ? 56.168 8.780 -79.886 1.00 95.38 286 ALA A C 1
ATOM 2311 O O . ALA A 1 286 ? 56.906 9.337 -80.699 1.00 95.38 286 ALA A O 1
ATOM 2312 N N . LEU A 1 287 ? 56.199 7.453 -79.705 1.00 95.75 287 LEU A N 1
ATOM 2313 C CA . LEU A 1 287 ? 57.074 6.564 -80.481 1.00 95.75 287 LEU A CA 1
ATOM 2314 C C . LEU A 1 287 ? 56.737 6.576 -81.978 1.00 95.75 287 LEU A C 1
ATOM 2316 O O . LEU A 1 287 ? 57.643 6.629 -82.810 1.00 95.75 287 LEU A O 1
ATOM 2320 N N . ASP A 1 288 ? 55.452 6.563 -82.334 1.00 95.12 288 ASP A N 1
ATOM 2321 C CA . ASP A 1 288 ? 55.020 6.652 -83.732 1.00 95.12 288 ASP A CA 1
ATOM 2322 C C . ASP A 1 288 ? 55.385 8.003 -84.364 1.00 95.12 288 ASP A C 1
ATOM 2324 O O . ASP A 1 288 ? 55.765 8.048 -85.537 1.00 95.12 288 ASP A O 1
ATOM 2328 N N . ALA A 1 289 ? 55.319 9.098 -83.599 1.00 93.38 289 ALA A N 1
ATOM 2329 C CA . ALA A 1 289 ? 55.766 10.417 -84.045 1.00 93.38 289 ALA A CA 1
ATOM 2330 C C . ALA A 1 289 ? 57.280 10.442 -84.318 1.00 93.38 289 ALA A C 1
ATOM 2332 O O . ALA A 1 289 ? 57.689 10.839 -85.409 1.00 93.38 289 ALA A O 1
ATOM 2333 N N . LEU A 1 290 ? 58.098 9.924 -83.393 1.00 94.00 290 LEU A N 1
ATOM 2334 C CA . LEU A 1 290 ? 59.550 9.788 -83.584 1.00 94.00 290 LEU A CA 1
ATOM 2335 C C . LEU A 1 290 ? 59.889 8.918 -84.803 1.00 94.00 290 LEU A C 1
ATOM 2337 O O . LEU A 1 290 ? 60.803 9.224 -85.569 1.00 94.00 290 LEU A O 1
ATOM 2341 N N . ARG A 1 291 ? 59.126 7.841 -85.025 1.00 93.38 291 ARG A N 1
ATOM 2342 C CA . ARG A 1 291 ? 59.307 6.960 -86.185 1.00 93.38 291 ARG A CA 1
ATOM 2343 C C . ARG A 1 291 ? 58.984 7.654 -87.509 1.00 93.38 291 ARG A C 1
ATOM 2345 O O . ARG A 1 291 ? 59.629 7.346 -88.509 1.00 93.38 291 ARG A O 1
ATOM 2352 N N . LYS A 1 292 ? 57.988 8.546 -87.537 1.00 92.88 292 LYS A N 1
ATOM 2353 C CA . LYS A 1 292 ? 57.681 9.373 -88.716 1.00 92.88 292 LYS A CA 1
ATOM 2354 C C . LYS A 1 292 ? 58.786 10.396 -88.967 1.00 92.88 292 LYS A C 1
ATOM 2356 O O . LYS A 1 292 ? 59.301 10.440 -90.075 1.00 92.88 292 LYS A O 1
ATOM 2361 N N . GLU A 1 293 ? 59.235 11.104 -87.932 1.00 90.88 293 GLU A N 1
ATOM 2362 C CA . GLU A 1 293 ? 60.319 12.089 -88.052 1.00 90.88 293 GLU A CA 1
ATOM 2363 C C . GLU A 1 293 ? 61.631 11.461 -88.558 1.00 90.88 293 GLU A C 1
ATOM 2365 O O . GLU A 1 293 ? 62.359 12.070 -89.335 1.00 90.88 293 GLU A O 1
ATOM 2370 N N . SER A 1 294 ? 61.919 10.214 -88.170 1.00 86.62 294 SER A N 1
ATOM 2371 C CA . SER A 1 294 ? 63.074 9.464 -88.678 1.00 86.62 294 SER A CA 1
ATOM 2372 C C . SER A 1 294 ? 62.941 9.001 -90.135 1.00 86.62 294 SER A C 1
ATOM 2374 O O . SER A 1 294 ? 63.948 8.595 -90.704 1.00 86.62 294 SER A O 1
ATOM 2376 N N . LYS A 1 295 ? 61.736 8.971 -90.720 1.00 85.75 295 LYS A N 1
ATOM 2377 C CA . LYS A 1 295 ? 61.525 8.618 -92.137 1.00 85.75 295 LYS A CA 1
ATOM 2378 C C . LYS A 1 295 ? 61.608 9.824 -93.073 1.00 85.75 295 LYS A C 1
ATOM 2380 O O . LYS A 1 295 ? 61.859 9.625 -94.255 1.00 85.75 295 LYS A O 1
ATOM 2385 N N . ASP A 1 296 ? 61.363 11.023 -92.551 1.00 74.50 296 ASP A N 1
ATOM 2386 C CA . ASP A 1 296 ? 61.37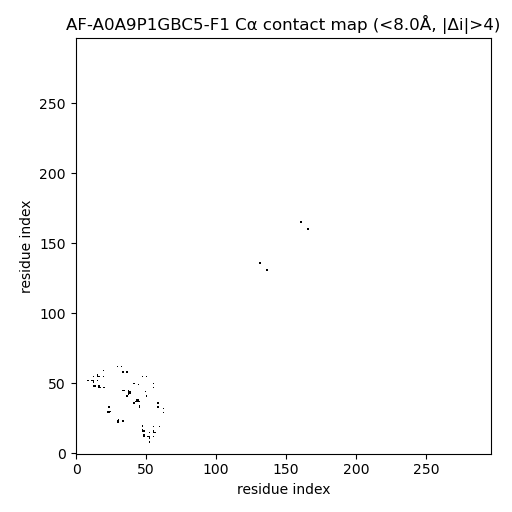6 12.276 -93.314 1.00 74.50 296 ASP A CA 1
ATOM 2387 C C . ASP A 1 296 ? 62.772 12.944 -93.351 1.00 74.50 296 ASP A C 1
ATOM 2389 O O . ASP A 1 296 ? 62.955 13.939 -94.053 1.00 74.50 296 ASP A O 1
ATOM 2393 N N . LYS A 1 297 ? 63.749 12.406 -92.606 1.00 66.81 297 LYS A N 1
ATOM 2394 C CA . LYS A 1 297 ? 65.177 12.777 -92.636 1.00 66.81 297 LYS A CA 1
ATOM 2395 C C . LYS A 1 297 ? 65.970 11.786 -93.480 1.00 66.81 297 LYS A C 1
ATOM 2397 O O . LYS A 1 297 ? 66.886 12.252 -94.190 1.00 66.81 297 LYS A O 1
#

Solvent-accessible surface area (backbone atoms only — not comparable to full-atom values): 18035 Å² total; per-residue (Å²): 115,71,74,58,55,59,54,50,52,56,52,51,34,52,52,48,25,52,50,54,54,49,45,38,73,76,30,70,69,52,38,51,50,51,49,56,47,20,65,75,76,40,90,70,55,84,56,55,83,77,53,58,54,69,59,50,52,53,50,54,51,56,52,55,60,58,65,75,78,64,90,82,84,83,92,82,86,87,84,88,86,90,81,78,91,81,90,79,86,89,81,89,91,84,91,82,88,82,82,88,77,91,82,76,93,79,93,78,85,89,82,86,80,84,81,90,82,81,88,84,95,80,86,88,77,96,73,97,62,93,71,68,55,72,68,54,51,50,54,48,50,53,50,50,50,53,48,53,51,51,50,51,49,49,54,57,68,68,48,72,79,52,72,67,58,57,51,50,52,52,51,51,51,51,52,49,52,50,51,51,53,52,49,54,49,53,50,51,52,51,51,49,54,49,54,52,50,50,54,54,50,49,51,51,52,50,54,52,48,53,52,54,49,50,54,50,51,51,52,50,52,52,51,50,54,47,53,52,50,55,50,49,55,50,51,51,50,54,50,49,53,51,52,51,54,51,49,54,53,51,52,52,52,50,54,50,50,63,58,49,49,58,55,52,49,52,52,51,50,50,55,50,49,53,52,50,52,50,54,51,50,54,51,50,53,52,51,54,49,54,54,49,58,65,70,80,107

Foldseek 3Di:
DVVVVVVVQLVLLVVLQVVLVVVVVVDVVSVVLQQVLCVVPNVRDSRSSPDHNVSSVVSVVVVVVVVVPPPPDDDDDDDDDDDDDDDDDDDDDDDDDDDDDDDDDDDDDDDDDDDDDDDDDDDDDDDDDDDDPPVVVVVVVVVVVVVVVVVVVVVVVVPPPPVVNVVVVVVVVVVVVVVVVVVVVVVVVVVVVVVVVVVVVVVVVVVVVVVVVVVVVVVVVVVVVVVVVVVVVVVVVVVVVVVVVVVVVVVVVVVVVVVVVVVVVVVVVVVVVVVVVVVVVVVVVVVVVVVVVVVVD

Radius of gyration: 59.52 Å; Cα contacts (8 Å, |Δi|>4): 43; chains: 1; bounding box: 150×62×176 Å

pLDDT: mean 79.71, std 21.94, range [35.69, 98.69]

Organism: NCBI:txid2562237

Mean predicted aligned error: 20.71 Å